Protein 3UF8 (pdb70)

CATH classification: 3.10.20.90 (+1 more: 3.10.50.40)

InterPro domains:
  IPR001179 FKBP-type peptidyl-prolyl cis-trans isomerase domain [PF00254] (22-111)
  IPR001179 FKBP-type peptidyl-prolyl cis-trans isomerase domain [PS50059] (26-113)
  IPR046357 Peptidyl-prolyl cis-trans isomerase domain superfamily [G3DSA:3.10.50.40] (1-113)

Foldseek 3Di:
DVFKAKEWEDAQQAIDIDIDGQQAFCLVVLVVVCVVVVHDSVLKWKDFPRHTGDRRDGNVNVVDHHHGYIYIQNADPDDWDWDQDPVRKIKTWRDAADAAFDDAQDFWKKWKWKDFSHRHTQDTCVVVPHIDTDRQCPPPAFQQRNVVSGGGGAQIKMKMWAFPVSHVAQNADPPTGHHRTTMIMIIHTHGD

Secondary structure (DSSP, 8-state):
--SEEEEEEE-SS-EEEEEEETTS-THHHHHHHHHHHT--GGG-EEEETTEEP-TT--TTTTT--TTEEEEEE-SPTT----EE-TTS-EEEEEE---SPBP-TT-EEEEEEEEEETTS-EEEESGGGT--EEEETTSSSS-HHHHHHHTT-BTT-EEEEEE-GGGTTTTT-BTTTB-TT--EEEEEEEEE-

Organism: Burkholderia pseudomallei (strain 1710b) (NCBI:txid320372)

Solvent-accessible surface area: 10461 Å² total; per-residue (Å²): 164,78,74,70,3,58,0,22,0,25,36,55,9,27,89,47,117,25,133,21,82,70,67,34,54,0,110,155,1,14,39,44,6,2,159,193,82,74,39,137,54,106,54,20,43,1,48,25,121,62,123,130,8,111,18,115,40,18,1,109,90,48,119,14,126,83,82,37,82,0,80,5,44,57,22,124,136,77,66,70,97,88,51,75,39,186,43,30,0,83,47,14,53,15,62,113,9,117,35,56,92,2,48,63,61,56,84,0,27,0,45,26,27,0,28,32,97,117,16,112,95,42,44,7,0,56,99,111,134,69,70,67,62,12,68,1,42,37,59,142,31,26,143,0,9,18,62,0,0,73,28,4,76,32,35,2,32,17,30,0,42,0,26,31,118,17,19,88,22,76,96,10,30,107,89,80,11,62,81,101,15,41,0,14,12,40,0,69,1,64,86,53

Sequence (192 aa):
PETHINLKVSDGSSEEIFFFKKIKKTTPLRRLMMEAFAKRQGKEMDSLRFLYDGIIRIQADQTPEDLDMEDNNDIIEAHREQIGGSTVVTTESGLKYEDLTEGSSGAEARAGQTVSSVHYTGWLTDGQQKFDSSKDRNDPFAFVLGGGMVIKGWDEGVQGMKVGGVRRLTIPPQLGYGARGAAGVIPPNATLVFEVEELLDV

Structure (mmCIF, N/CA/C/O backbone):
data_3UF8
#
_entry.id   3UF8
#
_cell.length_a   36.400
_cell.length_b   32.770
_cell.length_c   76.990
_cell.angle_alpha   90.000
_cell.angle_beta   90.590
_cell.angle_gamma   90.000
#
_symmetry.space_group_name_H-M   'P 1 21 1'
#
loop_
_entity.id
_entity.type
_entity.pdbx_description
1 polymer 'Ubiquitin-like protein SMT3, Peptidyl-prolyl cis-trans isomerase'
2 non-polymer 8-DEETHYL-8-[BUT-3-ENYL]-ASCOMYCIN
3 water water
#
loop_
_atom_site.group_PDB
_atom_site.id
_atom_site.type_symbol
_atom_site.label_atom_id
_atom_site.label_alt_id
_atom_site.label_comp_id
_atom_site.label_asym_id
_atom_site.label_entity_id
_atom_site.label_seq_id
_atom_site.pdbx_PDB_ins_code
_atom_site.Cartn_x
_atom_site.Cartn_y
_atom_site.Cartn_z
_atom_site.occupancy
_atom_site.B_iso_or_equiv
_atom_site.auth_seq_id
_atom_site.auth_comp_id
_atom_site.auth_asym_id
_atom_site.auth_atom_id
_atom_site.pdbx_PDB_model_num
ATOM 1 N N . PRO A 1 18 ? 6.747 25.742 52.959 1.00 29.94 -78 PRO A N 1
ATOM 2 C CA . PRO A 1 18 ? 5.911 24.563 52.666 1.00 28.52 -78 PRO A CA 1
ATOM 3 C C . PRO A 1 18 ? 5.509 24.401 51.193 1.00 28.09 -78 PRO A C 1
ATOM 4 O O . PRO A 1 18 ? 5.317 23.263 50.750 1.00 29.26 -78 PRO A O 1
ATOM 8 N N . GLU A 1 19 ? 5.349 25.509 50.454 1.00 26.43 -77 GLU A N 1
ATOM 9 C CA . GLU A 1 19 ? 4.951 25.441 49.035 1.00 25.87 -77 GLU A CA 1
ATOM 10 C C . GLU A 1 19 ? 6.110 24.994 48.139 1.00 23.38 -77 GLU A C 1
ATOM 11 O O . GLU A 1 19 ? 5.971 24.089 47.320 1.00 25.38 -77 GLU A O 1
ATOM 13 N N . THR A 1 20 ? 7.260 25.620 48.328 1.00 20.18 -76 THR A N 1
ATOM 14 C CA . THR A 1 20 ? 8.366 25.449 47.414 1.00 18.51 -76 THR A CA 1
ATOM 15 C C . THR A 1 20 ? 9.352 24.324 47.806 1.00 16.04 -76 THR A C 1
ATOM 16 O O . THR A 1 20 ? 10.082 23.829 46.934 1.00 13.37 -76 THR A O 1
ATOM 20 N N . HIS A 1 21 ? 9.391 23.952 49.085 1.00 14.22 -75 HIS A N 1
ATOM 21 C CA . HIS A 1 21 ? 10.374 22.973 49.600 1.00 13.21 -75 HIS A CA 1
ATOM 22 C C . HIS A 1 21 ? 9.686 21.732 50.080 1.00 12.78 -75 HIS A C 1
ATOM 23 O O . HIS A 1 21 ? 8.478 21.702 50.231 1.00 14.91 -75 HIS A O 1
ATOM 30 N N . ILE A 1 22 ? 10.448 20.653 50.248 1.00 11.32 -74 ILE A N 1
ATOM 31 C CA . ILE A 1 22 ? 9.929 19.351 50.641 1.00 10.84 -74 ILE A CA 1
ATOM 32 C C . ILE A 1 22 ? 10.923 18.685 51.593 1.00 10.33 -74 ILE A C 1
ATOM 33 O O . ILE A 1 22 ? 12.135 18.783 51.394 1.00 9.80 -74 ILE A O 1
ATOM 38 N N . ASN A 1 23 ? 10.385 18.029 52.617 1.00 11.59 -73 ASN A N 1
ATOM 39 C CA . ASN A 1 23 ? 11.123 17.219 53.581 1.00 12.73 -73 ASN A CA 1
ATOM 40 C C . ASN A 1 23 ? 11.050 15.747 53.169 1.00 10.99 -73 ASN A C 1
ATOM 41 O O . ASN A 1 23 ? 9.950 15.244 52.930 1.00 11.90 -73 ASN A O 1
ATOM 46 N N . LEU A 1 24 ? 12.208 15.112 53.026 1.00 9.73 -72 LEU A N 1
ATOM 47 C CA . LEU A 1 24 ? 12.296 13.694 52.626 1.00 9.67 -72 LEU A CA 1
ATOM 48 C C . LEU A 1 24 ? 13.138 12.893 53.620 1.00 9.91 -72 LEU A C 1
ATOM 49 O O . LEU A 1 24 ? 14.110 13.382 54.125 1.00 9.41 -72 LEU A O 1
ATOM 54 N N . LYS A 1 25 ? 12.766 11.638 53.843 1.00 10.66 -71 LYS A N 1
ATOM 55 C CA . LYS A 1 25 ? 13.465 10.771 54.777 1.00 12.23 -71 LYS A CA 1
ATOM 56 C C . LYS A 1 25 ? 14.348 9.838 53.959 1.00 10.90 -71 LYS A C 1
ATOM 57 O O . LYS A 1 25 ? 13.881 9.301 52.968 1.00 11.88 -71 LYS A O 1
ATOM 63 N N . VAL A 1 26 ? 15.615 9.677 54.311 1.00 9.61 -70 VAL A N 1
ATOM 64 C CA . VAL A 1 26 ? 16.481 8.646 53.731 1.00 9.79 -70 VAL A CA 1
ATOM 65 C C . VAL A 1 26 ? 16.746 7.577 54.787 1.00 9.95 -70 VAL A C 1
ATOM 66 O O . VAL A 1 26 ? 17.222 7.871 55.869 1.00 10.12 -70 VAL A O 1
ATOM 70 N N . SER A 1 27 ? 16.406 6.341 54.455 1.00 9.75 -69 SER A N 1
ATOM 71 C CA . SER A 1 27 ? 16.639 5.195 55.319 1.00 10.86 -69 SER A CA 1
ATOM 72 C C . SER A 1 27 ? 17.686 4.305 54.672 1.00 10.99 -69 SER A C 1
ATOM 73 O O . SER A 1 27 ? 17.596 4.069 53.470 1.00 11.33 -69 SER A O 1
ATOM 76 N N . ASP A 1 28 ? 18.656 3.805 55.437 1.00 11.11 -68 ASP A N 1
ATOM 77 C CA . ASP A 1 28 ? 19.615 2.833 54.957 1.00 11.02 -68 ASP A CA 1
ATOM 78 C C . ASP A 1 28 ? 19.454 1.473 55.641 1.00 10.80 -68 ASP A C 1
ATOM 79 O O . ASP A 1 28 ? 20.368 0.634 55.507 1.00 11.66 -68 ASP A O 1
ATOM 84 N N . GLY A 1 29 ? 18.321 1.257 56.288 1.00 10.49 -67 GLY A N 1
ATOM 85 C CA . GLY A 1 29 ? 18.046 0.024 57.028 1.00 10.73 -67 GLY A CA 1
ATOM 86 C C . GLY A 1 29 ? 18.585 -0.042 58.448 1.00 11.85 -67 GLY A C 1
ATOM 87 O O . GLY A 1 29 ? 18.238 -0.954 59.197 1.00 13.27 -67 GLY A O 1
ATOM 88 N N . SER A 1 30 ? 19.390 0.937 58.816 1.00 10.71 -66 SER A N 1
ATOM 89 C CA . SER A 1 30 ? 19.967 1.057 60.158 1.00 10.80 -66 SER A CA 1
ATOM 90 C C . SER A 1 30 ? 19.500 2.323 60.825 1.00 10.93 -66 SER A C 1
ATOM 91 O O . SER A 1 30 ? 19.128 2.323 62.009 1.00 11.12 -66 SER A O 1
ATOM 94 N N . SER A 1 31 ? 19.531 3.427 60.096 1.00 11.00 -65 SER A N 1
ATOM 95 C CA . SER A 1 31 ? 19.052 4.670 60.675 1.00 11.93 -65 SER A CA 1
ATOM 96 C C . SER A 1 31 ? 18.449 5.542 59.598 1.00 12.39 -65 SER A C 1
ATOM 97 O O . SER A 1 31 ? 18.381 5.139 58.445 1.00 11.98 -65 SER A O 1
ATOM 100 N N . GLU A 1 32 ? 18.015 6.735 59.983 1.00 12.96 -64 GLU A N 1
ATOM 101 C CA A GLU A 1 32 ? 17.332 7.660 59.078 0.50 14.14 -64 GLU A CA 1
ATOM 102 C CA B GLU A 1 32 ? 17.363 7.655 59.065 0.50 14.21 -64 GLU A CA 1
ATOM 103 C C . GLU A 1 32 ? 17.895 9.067 59.247 1.00 14.32 -64 GLU A C 1
ATOM 104 O O . GLU A 1 32 ? 18.272 9.472 60.367 1.00 15.86 -64 GLU A O 1
ATOM 115 N N . ILE A 1 33 ? 17.953 9.798 58.144 1.00 13.23 -63 ILE A N 1
ATOM 116 C CA . ILE A 1 33 ? 18.363 11.201 58.178 1.00 12.45 -63 ILE A CA 1
ATOM 117 C C . ILE A 1 33 ? 17.291 11.895 57.305 1.00 11.44 -63 ILE A C 1
ATOM 118 O O . ILE A 1 33 ? 16.854 11.341 56.277 1.00 10.95 -63 ILE A O 1
ATOM 123 N N . PHE A 1 34 ? 16.872 13.099 57.689 1.00 10.39 -62 PHE A N 1
ATOM 124 C CA A PHE A 1 34 ? 15.870 13.851 56.919 0.70 11.54 -62 PHE A CA 1
ATOM 125 C CA B PHE A 1 34 ? 15.877 13.823 56.950 0.30 10.93 -62 PHE A CA 1
ATOM 126 C C . PHE A 1 34 ? 16.549 14.985 56.187 1.00 11.12 -62 PHE A C 1
ATOM 127 O O . PHE A 1 34 ? 17.555 15.534 56.635 1.00 9.74 -62 PHE A O 1
ATOM 142 N N . PHE A 1 35 ? 16.009 15.306 55.020 1.00 11.17 -61 PHE A N 1
ATOM 143 C CA . PHE A 1 35 ? 16.573 16.342 54.141 1.00 11.97 -61 PHE A CA 1
ATOM 144 C C . PHE A 1 35 ? 15.455 17.255 53.647 1.00 13.57 -61 PHE A C 1
ATOM 145 O O . PHE A 1 35 ? 14.385 16.777 53.226 1.00 15.35 -61 PHE A O 1
ATOM 153 N N . LYS A 1 36 ? 15.666 18.575 53.703 1.00 11.98 -60 LYS A N 1
ATOM 154 C CA A LYS A 1 36 ? 14.723 19.507 53.108 0.50 12.27 -60 LYS A CA 1
ATOM 155 C CA B LYS A 1 36 ? 14.724 19.546 53.139 0.50 12.29 -60 LYS A CA 1
ATOM 156 C C . LYS A 1 36 ? 15.415 20.213 51.957 1.00 11.27 -60 LYS A C 1
ATOM 157 O O . LYS A 1 36 ? 16.501 20.803 52.116 1.00 11.19 -60 LYS A O 1
ATOM 168 N N . ILE A 1 37 ? 14.817 20.067 50.773 1.00 11.01 -59 ILE A N 1
ATOM 169 C CA . ILE A 1 37 ? 15.321 20.662 49.523 1.00 10.86 -59 ILE A CA 1
ATOM 170 C C . ILE A 1 37 ? 14.157 21.323 48.802 1.00 10.35 -59 ILE A C 1
ATOM 171 O O . ILE A 1 37 ? 12.996 21.032 49.076 1.00 9.69 -59 ILE A O 1
ATOM 176 N N . LYS A 1 38 ? 14.466 22.233 47.887 1.00 10.65 -58 LYS A N 1
ATOM 177 C CA . LYS A 1 38 ? 13.434 22.804 47.030 1.00 10.85 -58 LYS A CA 1
ATOM 178 C C . LYS A 1 38 ? 12.908 21.702 46.118 1.00 10.67 -58 LYS A C 1
ATOM 179 O O . LYS A 1 38 ? 13.668 20.811 45.717 1.00 9.63 -58 LYS A O 1
ATOM 185 N N . LYS A 1 39 ? 11.624 21.762 45.780 1.00 10.92 -57 LYS A N 1
ATOM 186 C CA . LYS A 1 39 ? 11.040 20.732 44.932 1.00 11.38 -57 LYS A CA 1
ATOM 187 C C . LYS A 1 39 ? 11.646 20.680 43.518 1.00 10.53 -57 LYS A C 1
ATOM 188 O O . LYS A 1 39 ? 11.525 19.638 42.852 1.00 10.15 -57 LYS A O 1
ATOM 194 N N . THR A 1 40 ? 12.289 21.773 43.086 1.00 10.05 -56 THR A N 1
ATOM 195 C CA . THR A 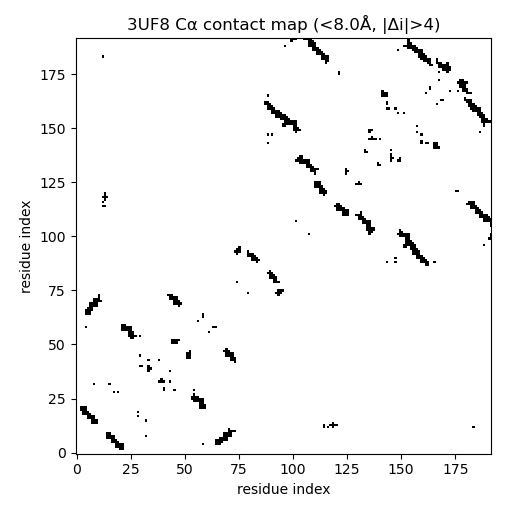1 40 ? 12.956 21.887 41.789 1.00 9.95 -56 THR A CA 1
ATOM 196 C C . THR A 1 40 ? 14.457 21.572 41.835 1.00 9.90 -56 THR A C 1
ATOM 197 O O . THR A 1 40 ? 15.146 21.654 40.826 1.00 10.10 -56 THR A O 1
ATOM 201 N N . THR A 1 41 ? 14.983 21.271 43.017 1.00 9.24 -55 THR A N 1
ATOM 202 C CA . THR A 1 41 ? 16.399 20.934 43.176 1.00 9.07 -55 THR A CA 1
ATOM 203 C C . THR A 1 41 ? 16.638 19.458 42.840 1.00 9.09 -55 THR A C 1
ATOM 204 O O . THR A 1 41 ? 15.895 18.587 43.282 1.00 9.49 -55 THR A O 1
ATOM 208 N N . PRO A 1 42 ? 17.655 19.167 42.014 1.00 8.88 -54 PRO A N 1
ATOM 209 C CA . PRO A 1 42 ? 17.928 17.781 41.672 1.00 8.83 -54 PRO A CA 1
ATOM 210 C C . PRO A 1 42 ? 18.312 16.989 42.926 1.00 8.72 -54 PRO A C 1
ATOM 211 O O . PRO A 1 42 ? 19.018 17.499 43.802 1.00 7.99 -54 PRO A O 1
ATOM 215 N N . LEU A 1 43 ? 17.904 15.725 42.952 1.00 8.11 -53 LEU A N 1
ATOM 216 C CA . LEU A 1 43 ? 18.149 14.849 44.073 1.00 8.24 -53 LEU A CA 1
ATOM 217 C C . LEU A 1 43 ? 19.627 14.617 44.307 1.00 8.74 -53 LEU A C 1
ATOM 218 O O . LEU A 1 43 ? 20.001 14.267 45.410 1.00 8.81 -53 LEU A O 1
ATOM 223 N N . ARG A 1 44 ? 20.469 14.895 43.323 1.00 9.23 -52 ARG A N 1
ATOM 224 C CA . ARG A 1 44 ? 21.916 14.871 43.538 1.00 10.14 -52 ARG A CA 1
ATOM 225 C C . ARG A 1 44 ? 22.302 15.596 44.809 1.00 10.21 -52 ARG A C 1
ATOM 226 O O . ARG A 1 44 ? 23.142 15.112 45.549 1.00 9.67 -52 ARG A O 1
ATOM 234 N N . ARG A 1 45 ? 21.689 16.744 45.071 1.00 10.14 -51 ARG A N 1
ATOM 235 C CA . ARG A 1 45 ? 22.094 17.548 46.235 1.00 10.33 -51 ARG A CA 1
ATOM 236 C C . ARG A 1 45 ? 21.792 16.827 47.567 1.00 10.10 -51 ARG A C 1
ATOM 237 O O . ARG A 1 45 ? 22.596 16.878 48.500 1.00 9.77 -51 ARG A O 1
ATOM 245 N N . LEU A 1 46 ? 20.661 16.138 47.618 1.00 9.86 -50 LEU A N 1
ATOM 246 C CA . LEU A 1 46 ? 20.275 15.323 48.757 1.00 10.13 -50 LEU A CA 1
ATOM 247 C C . LEU A 1 46 ? 21.164 14.097 48.857 1.00 9.88 -50 LEU A C 1
ATOM 248 O O . LEU A 1 46 ? 21.657 13.753 49.942 1.00 9.23 -50 LEU A O 1
ATOM 253 N N . MET A 1 47 ? 21.412 13.439 47.722 1.00 9.75 -49 MET A N 1
ATOM 254 C CA A MET A 1 47 ? 22.208 12.229 47.722 0.50 10.05 -49 MET A CA 1
ATOM 255 C CA B MET A 1 47 ? 22.238 12.228 47.705 0.50 10.27 -49 MET A CA 1
ATOM 256 C C . MET A 1 47 ? 23.635 12.543 48.204 1.00 10.05 -49 MET A C 1
ATOM 257 O O . MET A 1 47 ? 24.189 11.815 49.000 1.00 10.03 -49 MET A O 1
ATOM 266 N N . GLU A 1 48 ? 24.191 13.652 47.718 1.00 9.88 -48 GLU A N 1
ATOM 267 C CA . GLU A 1 48 ? 25.522 14.077 48.130 1.00 10.72 -48 GLU A CA 1
ATOM 268 C C . GLU A 1 48 ? 25.552 14.470 49.603 1.00 10.21 -48 GLU A C 1
ATOM 269 O O . GLU A 1 48 ? 26.489 14.128 50.316 1.00 10.96 -48 GLU A O 1
ATOM 275 N N . ALA A 1 49 ? 24.539 15.165 50.080 1.00 10.42 -47 ALA A N 1
ATOM 276 C CA . ALA A 1 49 ? 24.494 15.517 51.508 1.00 10.47 -47 ALA A CA 1
ATOM 277 C C . ALA A 1 49 ? 24.440 14.259 52.376 1.00 10.82 -47 ALA A C 1
ATOM 278 O O . ALA A 1 49 ? 25.078 14.188 53.448 1.00 11.05 -47 ALA A O 1
ATOM 280 N N . PHE A 1 50 ? 23.686 13.255 51.925 1.00 10.60 -46 PHE A N 1
ATOM 281 C CA . PHE A 1 50 ? 23.607 11.985 52.651 1.00 11.40 -46 PHE A CA 1
ATOM 282 C C . PHE A 1 50 ? 24.951 11.290 52.667 1.00 11.90 -46 PHE A C 1
ATOM 283 O O . PHE A 1 50 ? 25.446 10.896 53.727 1.00 12.44 -46 PHE A O 1
ATOM 291 N N . ALA A 1 51 ? 25.561 11.177 51.499 1.00 12.13 -45 ALA A N 1
ATOM 292 C CA . ALA A 1 51 ? 26.847 10.510 51.367 1.00 12.42 -45 ALA A CA 1
ATOM 293 C C . ALA A 1 51 ? 27.909 11.170 52.252 1.00 13.10 -45 ALA A C 1
ATOM 294 O O . ALA A 1 51 ? 28.660 10.490 52.954 1.00 14.28 -45 ALA A O 1
ATOM 296 N N . LYS A 1 52 ? 27.964 12.494 52.238 1.00 13.09 -44 LYS A N 1
ATOM 297 C CA . LYS A 1 52 ? 28.981 13.210 53.014 1.00 14.59 -44 LYS A CA 1
ATOM 298 C C . LYS A 1 52 ? 28.743 13.040 54.510 1.00 14.51 -44 LYS A C 1
ATOM 299 O O . LYS A 1 52 ? 29.694 12.851 55.283 1.00 15.42 -44 LYS A O 1
ATOM 305 N N . ARG A 1 53 ? 27.496 13.070 54.950 1.00 13.76 -43 ARG A N 1
ATOM 306 C CA . ARG A 1 53 ? 27.245 12.933 56.389 1.00 13.99 -43 ARG A CA 1
ATOM 307 C C . ARG A 1 53 ? 27.680 11.553 56.853 1.00 14.76 -43 ARG A C 1
ATOM 308 O O . ARG A 1 53 ? 28.205 11.383 57.960 1.00 15.30 -43 ARG A O 1
ATOM 316 N N . GLN A 1 54 ? 27.498 10.570 55.987 1.00 16.69 -42 GLN A N 1
ATOM 317 C CA . GLN A 1 54 ? 27.816 9.174 56.325 1.00 18.27 -42 GLN A CA 1
ATOM 318 C C . GLN A 1 54 ? 29.269 8.804 56.050 1.00 18.77 -42 GLN A C 1
ATOM 319 O O . GLN A 1 54 ? 29.705 7.700 56.398 1.00 19.88 -42 GLN A O 1
ATOM 325 N N . GLY A 1 55 ? 30.030 9.708 55.445 1.00 18.35 -41 GLY A N 1
ATOM 326 C CA . GLY A 1 55 ? 31.430 9.414 55.098 1.00 20.01 -41 GLY A CA 1
ATOM 327 C C . GLY A 1 55 ? 31.552 8.334 54.047 1.00 21.65 -41 GLY A C 1
ATOM 328 O O . GLY A 1 55 ? 32.456 7.496 54.093 1.00 22.99 -41 GLY A O 1
ATOM 329 N N . LYS A 1 56 ? 30.644 8.354 53.078 1.00 21.33 -40 LYS A N 1
ATOM 330 C CA . LYS A 1 56 ? 30.621 7.349 52.014 1.00 22.37 -40 LYS A CA 1
ATOM 331 C C . LYS A 1 56 ? 30.766 7.998 50.647 1.00 23.31 -40 LYS A C 1
ATOM 332 O O . LYS A 1 56 ? 30.388 9.150 50.442 1.00 21.59 -40 LYS A O 1
ATOM 334 N N . GLU A 1 57 ? 31.342 7.258 49.708 1.00 24.84 -39 GLU A N 1
ATOM 335 C CA . GLU A 1 57 ? 31.440 7.704 48.332 1.00 27.07 -39 GLU A CA 1
ATOM 336 C C . GLU A 1 57 ? 30.070 7.606 47.680 1.00 26.61 -39 GLU A C 1
ATOM 337 O O . GLU A 1 57 ? 29.375 6.593 47.838 1.00 23.71 -39 GLU A O 1
ATOM 343 N N . MET A 1 58 ? 29.687 8.660 46.967 1.00 29.05 -38 MET A N 1
ATOM 344 C CA . MET A 1 58 ? 28.472 8.658 46.146 1.00 31.67 -38 MET A CA 1
ATOM 345 C C . MET A 1 58 ? 28.313 7.404 45.306 1.00 32.98 -38 MET A C 1
ATOM 346 O O . MET A 1 58 ? 27.220 6.840 45.238 1.00 35.18 -38 MET A O 1
ATOM 351 N N . ASP A 1 59 ? 29.403 6.974 44.671 1.00 33.42 -37 ASP A N 1
ATOM 352 C CA . ASP A 1 59 ? 29.374 5.849 43.731 1.00 32.60 -37 ASP A CA 1
ATOM 353 C C . ASP A 1 59 ? 29.129 4.494 44.409 1.00 31.20 -37 ASP A C 1
ATOM 354 O O . ASP A 1 59 ? 28.862 3.494 43.734 1.00 32.97 -37 ASP A O 1
ATOM 356 N N . SER A 1 60 ? 29.237 4.453 45.732 1.00 27.86 -36 SER A N 1
ATOM 357 C CA . SER A 1 60 ? 28.956 3.257 46.492 1.00 26.86 -36 SER A CA 1
ATOM 358 C C . SER A 1 60 ? 27.472 3.153 46.818 1.00 23.19 -36 SER A C 1
ATOM 359 O O . SER A 1 60 ? 27.038 2.132 47.344 1.00 26.23 -36 SER A O 1
ATOM 362 N N . LEU A 1 61 ? 26.702 4.215 46.544 1.00 20.06 -35 LEU A N 1
ATOM 363 C CA . LEU A 1 61 ? 25.294 4.270 46.970 1.00 18.05 -35 LEU A CA 1
ATOM 364 C C . LEU A 1 61 ? 24.272 4.243 45.832 1.00 15.71 -35 LEU A C 1
ATOM 365 O O . LEU A 1 61 ? 24.420 4.941 44.839 1.00 16.55 -35 LEU A O 1
ATOM 370 N N . ARG A 1 62 ? 23.196 3.487 46.041 1.00 12.86 -34 ARG A N 1
ATOM 371 C CA . ARG A 1 62 ? 22.093 3.383 45.100 1.00 12.48 -34 ARG A CA 1
ATOM 372 C C . ARG A 1 62 ? 20.820 3.798 45.837 1.00 11.59 -34 ARG A C 1
ATOM 373 O O . ARG A 1 62 ? 20.585 3.344 46.949 1.00 11.81 -34 ARG A O 1
ATOM 381 N N . PHE A 1 63 ? 20.009 4.658 45.232 1.00 10.62 -33 PHE A N 1
ATOM 382 C CA . PHE A 1 63 ? 18.840 5.216 45.919 1.00 10.28 -33 PHE A CA 1
ATOM 383 C C . PHE A 1 63 ? 17.579 4.816 45.201 1.00 10.95 -33 PHE A C 1
ATOM 384 O O . PHE A 1 63 ? 17.514 4.942 43.944 1.00 10.47 -33 PHE A O 1
ATOM 392 N N . LEU A 1 64 ? 16.574 4.371 45.953 1.00 11.08 -32 LEU A N 1
ATOM 393 C CA . LEU A 1 64 ? 15.306 3.931 45.395 1.00 12.12 -32 LEU A CA 1
ATOM 394 C C . LEU A 1 64 ? 14.184 4.746 46.004 1.00 10.99 -32 LEU A C 1
ATOM 395 O O . LEU A 1 64 ? 14.239 5.115 47.185 1.00 10.73 -32 LEU A O 1
ATOM 400 N N . TYR A 1 65 ? 13.150 5.005 45.217 1.00 11.52 -31 TYR A N 1
ATOM 401 C CA . TYR A 1 65 ? 11.922 5.631 45.684 1.00 12.07 -31 TYR A CA 1
ATOM 402 C C . TYR A 1 65 ? 10.763 4.844 45.094 1.00 13.62 -31 TYR A C 1
ATOM 403 O O . TYR A 1 65 ? 10.690 4.697 43.883 1.00 13.23 -31 TYR A O 1
ATOM 412 N N . ASP A 1 66 ? 9.872 4.360 45.947 1.00 16.18 -30 ASP A N 1
ATOM 413 C CA . ASP A 1 66 ? 8.724 3.559 45.504 1.00 19.29 -30 ASP A CA 1
ATOM 414 C C . ASP A 1 66 ? 9.186 2.399 44.601 1.00 18.89 -30 ASP A C 1
ATOM 415 O O . ASP A 1 66 ? 8.507 2.056 43.631 1.00 21.03 -30 ASP A O 1
ATOM 420 N N . GLY A 1 67 ? 10.347 1.836 44.923 1.00 17.59 -29 GLY A N 1
ATOM 421 C CA . GLY A 1 67 ? 10.972 0.721 44.175 1.00 17.71 -29 GLY A CA 1
ATOM 422 C C . GLY A 1 67 ? 11.668 1.078 42.880 1.00 17.03 -29 GLY A C 1
ATOM 423 O O . GLY A 1 67 ? 12.234 0.203 42.211 1.00 17.83 -29 GLY A O 1
ATOM 424 N N . ILE A 1 68 ? 11.623 2.340 42.485 1.00 15.82 -28 ILE A N 1
ATOM 425 C CA A ILE A 1 68 ? 12.254 2.767 41.239 0.50 15.03 -28 ILE A CA 1
ATOM 426 C CA B ILE A 1 68 ? 12.234 2.779 41.238 0.50 15.07 -28 ILE A CA 1
ATOM 427 C C . ILE A 1 68 ? 13.569 3.471 41.527 1.00 14.28 -28 ILE A C 1
ATOM 428 O O . ILE A 1 68 ? 13.680 4.323 42.421 1.00 13.73 -28 ILE A O 1
ATOM 437 N N . ARG A 1 69 ? 14.589 3.106 40.774 1.00 13.10 -27 ARG A N 1
ATOM 438 C CA . ARG A 1 69 ? 15.888 3.652 40.927 1.00 11.87 -27 ARG A CA 1
ATOM 439 C C . ARG A 1 69 ? 15.879 5.155 40.586 1.00 12.45 -27 ARG A C 1
ATOM 440 O O . ARG A 1 69 ? 15.446 5.549 39.496 1.00 12.75 -27 ARG A O 1
ATOM 448 N N . ILE A 1 70 ? 16.391 5.966 41.497 1.00 11.70 -26 ILE A N 1
ATOM 449 C CA . ILE A 1 70 ? 16.525 7.426 41.321 1.00 12.12 -26 ILE A CA 1
ATOM 450 C C . ILE A 1 70 ? 17.782 7.751 40.532 1.00 12.34 -26 ILE A C 1
ATOM 451 O O . ILE A 1 70 ? 18.796 7.100 40.699 1.00 12.45 -26 ILE A O 1
ATOM 456 N N . GLN A 1 71 ? 17.707 8.726 39.634 1.00 11.40 -25 GLN A N 1
ATOM 457 C CA . GLN A 1 71 ? 18.888 9.318 39.042 1.00 11.08 -25 GLN A CA 1
ATOM 458 C C . GLN A 1 71 ? 19.075 10.730 39.613 1.00 11.50 -25 GLN A C 1
ATOM 459 O O . GLN A 1 71 ? 18.114 11.430 39.949 1.00 11.24 -25 GLN A O 1
ATOM 465 N N . ALA A 1 72 ? 20.336 11.141 39.675 1.00 12.00 -24 ALA A N 1
ATOM 466 C CA . ALA A 1 72 ? 20.748 12.355 40.377 1.00 11.95 -24 ALA A CA 1
ATOM 467 C C . ALA A 1 72 ? 20.182 13.635 39.749 1.00 12.22 -24 ALA A C 1
ATOM 468 O O . ALA A 1 72 ? 20.012 14.644 40.433 1.00 11.12 -24 ALA A O 1
ATOM 470 N N . ASP A 1 73 ? 19.860 13.620 38.460 1.00 11.27 -23 ASP A N 1
ATOM 471 C CA . ASP A 1 73 ? 19.282 14.790 37.813 1.00 11.84 -23 ASP A CA 1
ATOM 472 C C . ASP A 1 73 ? 17.761 14.925 37.911 1.00 10.82 -23 ASP A C 1
ATOM 473 O O . ASP A 1 73 ? 17.171 15.871 37.386 1.00 12.10 -23 ASP A O 1
ATOM 478 N N . GLN A 1 74 ? 17.122 13.993 38.620 1.00 9.31 -22 GLN A N 1
ATOM 479 C CA . GLN A 1 74 ? 15.675 13.999 38.841 1.00 8.82 -22 GLN A CA 1
ATOM 480 C C . GLN A 1 74 ? 15.339 14.808 40.071 1.00 8.83 -22 GLN A C 1
ATOM 481 O O . GLN A 1 74 ? 16.075 14.768 41.063 1.00 9.39 -22 GLN A O 1
ATOM 487 N N . THR A 1 75 ? 14.254 15.564 39.993 1.00 8.95 -21 THR A N 1
ATOM 488 C CA . THR A 1 75 ? 13.803 16.387 41.110 1.00 8.64 -21 THR A CA 1
ATOM 489 C C . THR A 1 75 ? 12.637 15.773 41.856 1.00 9.01 -21 THR A C 1
ATOM 490 O O . THR A 1 75 ? 11.948 14.893 41.331 1.00 8.96 -21 THR A O 1
ATOM 494 N N . PRO A 1 76 ? 12.374 16.232 43.095 1.00 8.94 -20 PRO A N 1
ATOM 495 C CA . PRO A 1 76 ? 11.139 15.781 43.739 1.00 9.11 -20 PRO A CA 1
ATOM 496 C C . PRO A 1 76 ? 9.858 16.025 42.926 1.00 10.30 -20 PRO A C 1
ATOM 497 O 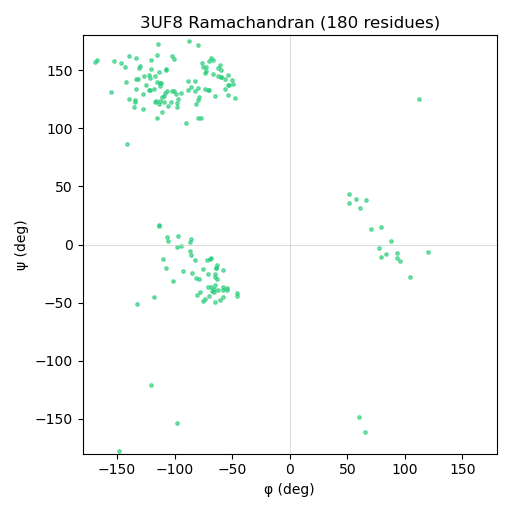O . PRO A 1 76 ? 8.971 15.175 42.915 1.00 10.09 -20 PRO A O 1
ATOM 501 N N . GLU A 1 77 ? 9.807 17.165 42.238 1.00 10.58 -19 GLU A N 1
ATOM 502 C CA . GLU A 1 77 ? 8.675 17.499 41.370 1.00 12.16 -19 GLU A CA 1
ATOM 503 C C . GLU A 1 77 ? 8.544 16.444 40.267 1.00 11.55 -19 GLU A C 1
ATOM 504 O O . GLU A 1 77 ? 7.454 15.922 40.028 1.00 12.07 -19 GLU A O 1
ATOM 510 N N . ASP A 1 78 ? 9.648 16.108 39.619 1.00 11.07 -18 ASP A N 1
ATOM 511 C CA . ASP A 1 78 ? 9.601 15.072 38.565 1.00 10.81 -18 ASP A CA 1
ATOM 512 C C . ASP A 1 78 ? 8.982 13.783 39.087 1.00 11.78 -18 ASP A C 1
ATOM 513 O O . ASP A 1 78 ? 8.280 13.089 38.355 1.00 13.18 -18 ASP A O 1
ATOM 518 N N . LEU A 1 79 ? 9.290 13.406 40.331 1.00 11.47 -17 LEU A N 1
ATOM 519 C CA . LEU A 1 79 ? 8.905 12.086 40.826 1.00 11.38 -17 LEU A CA 1
ATOM 520 C C . LEU A 1 79 ? 7.605 12.132 41.641 1.00 12.27 -17 LEU A C 1
ATOM 521 O O . LEU A 1 79 ? 7.234 11.131 42.246 1.00 13.03 -17 LEU A O 1
ATOM 526 N N . ASP A 1 80 ? 6.949 13.290 41.659 1.00 12.80 -16 ASP A N 1
ATOM 527 C CA . ASP A 1 80 ? 5.677 13.492 42.385 1.00 15.05 -16 ASP A CA 1
ATOM 528 C C . ASP A 1 80 ? 5.828 13.174 43.863 1.00 14.55 -16 ASP A C 1
ATOM 529 O O . ASP A 1 80 ? 4.940 12.557 44.483 1.00 14.35 -16 ASP A O 1
ATOM 534 N N . MET A 1 81 ? 6.968 13.549 44.436 1.00 12.78 -15 MET A N 1
ATOM 535 C CA . MET A 1 81 ? 7.202 13.281 45.849 1.00 12.06 -15 MET A CA 1
ATOM 536 C C . MET A 1 81 ? 6.350 14.205 46.718 1.00 12.88 -15 MET A C 1
ATOM 537 O O . MET A 1 81 ? 6.058 15.342 46.358 1.00 12.97 -15 MET A O 1
ATOM 542 N N . GLU A 1 82 ? 5.979 13.675 47.877 1.00 13.66 -14 GLU A N 1
ATOM 543 C CA . GLU A 1 82 ? 5.324 14.441 48.919 1.00 14.95 -14 GLU A CA 1
ATOM 544 C C . GLU A 1 82 ? 6.127 14.422 50.214 1.00 14.04 -14 GLU A C 1
ATOM 545 O O . GLU A 1 82 ? 6.918 13.523 50.479 1.00 12.80 -14 GLU A O 1
ATOM 551 N N . ASP A 1 83 ? 5.868 15.417 51.058 1.00 13.71 -13 ASP A N 1
ATOM 552 C CA . ASP A 1 83 ? 6.565 15.567 52.308 1.00 13.79 -13 ASP A CA 1
ATOM 553 C C . ASP A 1 83 ? 6.512 14.262 53.127 1.00 12.68 -13 ASP A C 1
ATOM 554 O O . ASP A 1 83 ? 5.447 13.604 53.221 1.00 12.85 -13 ASP A O 1
ATOM 559 N N . ASN A 1 84 ? 7.668 13.934 53.704 1.00 12.61 -12 ASN A N 1
ATOM 560 C CA A ASN A 1 84 ? 7.853 12.731 54.512 0.50 12.73 -12 ASN A CA 1
ATOM 561 C CA B ASN A 1 84 ? 7.908 12.735 54.506 0.50 13.03 -12 ASN A CA 1
ATOM 562 C C . ASN A 1 84 ? 7.935 11.423 53.721 1.00 12.38 -12 ASN A C 1
ATOM 563 O O . ASN A 1 84 ? 7.936 10.349 54.311 1.00 13.32 -12 ASN A O 1
ATOM 572 N N . ASP A 1 85 ? 7.953 11.502 52.391 1.00 11.68 -11 ASP A N 1
ATOM 573 C CA . ASP A 1 85 ? 8.230 10.291 51.596 1.00 11.85 -11 ASP A CA 1
ATOM 574 C C . ASP A 1 85 ? 9.619 9.764 51.947 1.00 11.96 -11 ASP A C 1
ATOM 575 O O . ASP A 1 85 ? 10.515 10.500 52.398 1.00 10.84 -11 ASP A O 1
ATOM 580 N N . ILE A 1 86 ? 9.780 8.454 51.738 1.00 11.53 -10 ILE A N 1
ATOM 581 C CA . ILE A 1 86 ? 11.009 7.730 52.060 1.00 11.83 -10 ILE A CA 1
ATOM 582 C C . ILE A 1 86 ? 11.776 7.372 50.800 1.00 10.54 -10 ILE A C 1
ATOM 583 O O . ILE A 1 86 ? 11.229 6.853 49.818 1.00 10.78 -10 ILE A O 1
ATOM 588 N N . ILE A 1 87 ? 13.071 7.661 50.857 1.00 9.32 -9 ILE A N 1
ATOM 589 C CA . ILE A 1 87 ? 14.058 7.202 49.882 1.00 9.18 -9 ILE A CA 1
ATOM 590 C C . ILE A 1 87 ? 14.927 6.146 50.553 1.00 9.62 -9 ILE A C 1
ATOM 591 O O . ILE A 1 87 ? 15.442 6.358 51.651 1.00 9.75 -9 ILE A O 1
ATOM 596 N N . GLU A 1 88 ? 15.123 4.994 49.914 1.00 10.75 -8 GLU A N 1
ATOM 597 C CA . GLU A 1 88 ? 16.023 3.989 50.456 1.00 11.97 -8 GLU A CA 1
ATOM 598 C C . GLU A 1 88 ? 17.396 4.120 49.878 1.00 11.25 -8 GLU A C 1
ATOM 599 O O . GLU A 1 88 ? 17.521 4.181 48.656 1.00 12.08 -8 GLU A O 1
ATOM 605 N N . ALA A 1 89 ? 18.414 4.145 50.724 1.00 10.65 -7 ALA A N 1
ATOM 606 C CA . ALA A 1 89 ? 19.810 4.197 50.333 1.00 11.44 -7 ALA A CA 1
ATOM 607 C C . ALA A 1 89 ? 20.360 2.807 50.517 1.00 12.37 -7 ALA A C 1
ATOM 608 O O . ALA A 1 89 ? 20.326 2.252 51.616 1.00 13.57 -7 ALA A O 1
ATOM 610 N N . HIS A 1 90 ? 20.890 2.240 49.438 1.00 12.54 -6 HIS A N 1
ATOM 611 C CA . HIS A 1 90 ? 21.436 0.888 49.441 1.00 13.58 -6 HIS A CA 1
ATOM 612 C C . HIS A 1 90 ? 22.915 0.940 49.230 1.00 15.14 -6 HIS A C 1
ATOM 613 O O . HIS A 1 90 ? 23.398 1.475 48.248 1.00 13.95 -6 HIS A O 1
ATOM 620 N N . ARG A 1 91 ? 23.650 0.395 50.201 1.00 18.58 -5 ARG A N 1
ATOM 621 C CA . ARG A 1 91 ? 25.111 0.354 50.179 1.00 21.46 -5 ARG A CA 1
ATOM 622 C C . ARG A 1 91 ? 25.616 -1.068 49.980 1.00 22.00 -5 ARG A C 1
ATOM 623 O O . ARG A 1 91 ? 26.813 -1.287 49.739 1.00 24.21 -5 ARG A O 1
ATOM 625 N N . GLU A 1 92 ? 24.720 -2.038 50.110 1.00 21.39 -4 GLU A N 1
ATOM 626 C CA . GLU A 1 92 ? 25.089 -3.445 50.038 1.00 21.51 -4 GLU A CA 1
ATOM 627 C C . GLU A 1 92 ? 25.535 -3.843 48.633 1.00 21.73 -4 GLU A C 1
ATOM 628 O O . GLU A 1 92 ? 25.240 -3.164 47.633 1.00 19.81 -4 GLU A O 1
ATOM 634 N N . GLN A 1 93 ? 26.247 -4.954 48.558 1.00 19.51 -3 GLN A N 1
ATOM 635 C CA . GLN A 1 93 ? 26.712 -5.474 47.284 1.00 19.53 -3 GLN A CA 1
ATOM 636 C C . GLN A 1 93 ? 25.579 -5.540 46.271 1.00 18.42 -3 GLN A C 1
ATOM 637 O O . GLN A 1 93 ? 24.455 -5.896 46.587 1.00 18.39 -3 GLN A O 1
ATOM 643 N N . ILE A 1 94 ? 25.891 -5.153 45.049 1.00 16.10 -2 ILE A N 1
ATOM 644 C CA . ILE A 1 94 ? 24.984 -5.273 43.941 1.00 15.96 -2 ILE A CA 1
ATOM 645 C C . ILE A 1 94 ? 24.617 -6.745 43.763 1.00 15.52 -2 ILE A C 1
ATOM 646 O O . ILE A 1 94 ? 25.437 -7.654 44.007 1.00 16.69 -2 ILE A O 1
ATOM 651 N N . GLY A 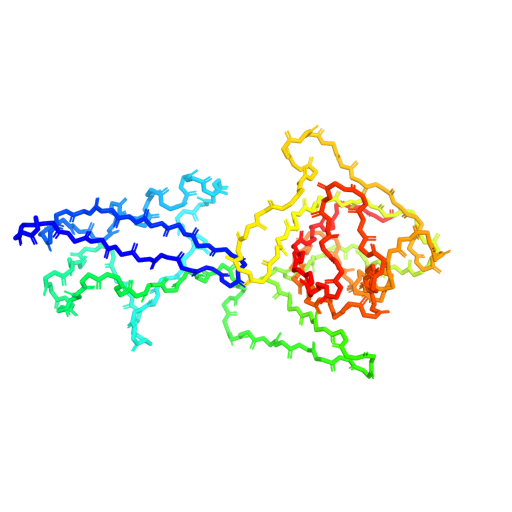1 95 ? 23.369 -6.965 43.375 1.00 14.90 -1 GLY A N 1
ATOM 652 C CA . GLY A 1 95 ? 22.887 -8.296 43.012 1.00 13.64 -1 GLY A CA 1
ATOM 653 C C . GLY A 1 95 ? 21.743 -8.852 43.826 1.00 13.78 -1 GLY A C 1
ATOM 654 O O . GLY A 1 95 ? 21.251 -9.930 43.513 1.00 13.03 -1 GLY A O 1
ATOM 655 N N . GLY A 1 96 ? 21.347 -8.154 44.881 1.00 13.01 0 GLY A N 1
ATOM 656 C CA . GLY A 1 96 ? 20.204 -8.573 45.701 1.00 12.84 0 GLY A CA 1
ATOM 657 C C . GLY A 1 96 ? 20.681 -8.997 47.083 1.00 12.73 0 GLY A C 1
ATOM 658 O O . GLY A 1 96 ? 21.516 -9.874 47.209 1.00 12.79 0 GLY A O 1
ATOM 659 N N . SER A 1 97 ? 20.088 -8.374 48.105 1.00 12.36 1 SER A N 1
ATOM 660 C CA . SER A 1 97 ? 20.401 -8.653 49.493 1.00 12.15 1 SER A CA 1
ATOM 661 C C . SER A 1 97 ? 19.782 -9.953 49.980 1.00 11.49 1 SER A C 1
ATOM 662 O O . SER A 1 97 ? 18.793 -10.418 49.445 1.00 11.28 1 SER A O 1
ATOM 665 N N . THR A 1 98 ? 20.385 -10.518 51.020 1.00 11.45 2 THR A N 1
ATOM 666 C CA . THR A 1 98 ? 19.878 -11.710 51.680 1.00 10.86 2 THR A CA 1
ATOM 667 C C . THR A 1 98 ? 19.965 -11.457 53.191 1.00 10.31 2 THR A C 1
ATOM 668 O O . THR A 1 98 ? 21.054 -11.221 53.685 1.00 9.92 2 THR A O 1
ATOM 672 N N . VAL A 1 99 ? 18.834 -11.465 53.879 1.00 9.37 3 VAL A N 1
ATOM 673 C CA . VAL A 1 99 ? 18.834 -11.425 55.366 1.00 9.20 3 VAL A CA 1
ATOM 674 C C . VAL A 1 99 ? 18.676 -12.871 55.845 1.00 8.76 3 VAL A C 1
ATOM 675 O O . VAL A 1 99 ? 17.693 -13.542 55.527 1.00 8.63 3 VAL A O 1
ATOM 679 N N . VAL A 1 100 ? 19.656 -13.320 56.629 1.00 8.26 4 VAL A N 1
ATOM 680 C CA . VAL A 1 100 ? 19.722 -14.702 57.145 1.00 8.48 4 VAL A CA 1
ATOM 681 C C . VAL A 1 100 ? 19.182 -14.719 58.578 1.00 8.39 4 VAL A C 1
ATOM 682 O O . VAL A 1 100 ? 19.575 -13.857 59.377 1.00 8.53 4 VAL A O 1
ATOM 686 N N . THR A 1 101 ? 18.257 -15.609 58.891 1.00 8.34 5 THR A N 1
ATOM 687 C CA . THR A 1 101 ? 17.809 -15.796 60.278 1.00 8.46 5 THR A CA 1
ATOM 688 C C . THR A 1 101 ? 18.288 -17.172 60.687 1.00 8.80 5 THR A C 1
ATOM 689 O O . THR A 1 101 ? 17.997 -18.189 60.025 1.00 8.54 5 THR A O 1
ATOM 693 N N . THR A 1 102 ? 19.064 -17.226 61.769 1.00 8.31 6 THR A N 1
ATOM 694 C CA . THR A 1 102 ? 19.555 -18.520 62.262 1.00 8.46 6 THR A CA 1
ATOM 695 C C . THR A 1 102 ? 18.553 -19.156 63.211 1.00 8.72 6 THR A C 1
ATOM 696 O O . THR A 1 102 ? 17.524 -18.593 63.593 1.00 9.03 6 THR A O 1
ATOM 700 N N . GLU A 1 103 ? 18.875 -20.377 63.621 1.00 9.44 7 GLU A N 1
ATOM 701 C CA . GLU A 1 103 ? 18.047 -21.082 64.584 1.00 10.38 7 GLU A CA 1
ATOM 702 C C . GLU A 1 103 ? 17.825 -20.377 65.932 1.00 9.65 7 GLU A C 1
ATOM 703 O O . GLU A 1 103 ? 16.846 -20.649 66.600 1.00 10.94 7 GLU A O 1
ATOM 709 N N . SER A 1 104 ? 18.709 -19.450 66.293 1.00 8.44 8 SER A N 1
ATOM 710 C CA . SER A 1 104 ? 18.604 -18.732 67.573 1.00 8.31 8 SER A CA 1
ATOM 711 C C . SER A 1 104 ? 17.648 -17.577 67.498 1.00 8.08 8 SER A C 1
ATOM 712 O O . SER A 1 104 ? 17.291 -16.987 68.514 1.00 8.31 8 SER A O 1
ATOM 715 N N . GLY A 1 105 ? 17.270 -17.202 66.270 1.00 7.75 9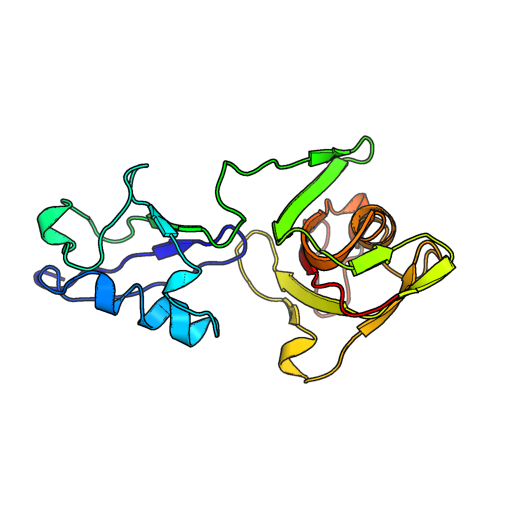 GLY A N 1
ATOM 716 C CA . GLY A 1 105 ? 16.541 -15.965 66.014 1.00 7.64 9 GLY A CA 1
ATOM 717 C C . GLY A 1 105 ? 17.388 -14.752 65.655 1.00 7.21 9 GLY A C 1
ATOM 718 O O . GLY A 1 105 ? 16.855 -13.715 65.292 1.00 7.32 9 GLY A O 1
ATOM 719 N N . LEU A 1 106 ? 18.701 -14.881 65.754 1.00 7.14 10 LEU A N 1
ATOM 720 C CA . LEU A 1 106 ? 19.604 -13.859 65.236 1.00 7.30 10 LEU A CA 1
ATOM 721 C C . LEU A 1 106 ? 19.310 -13.638 63.758 1.00 7.41 10 LEU A C 1
ATOM 722 O O . LEU A 1 106 ? 19.085 -14.596 63.032 1.00 7.82 10 LEU A O 1
ATOM 727 N N . LYS A 1 107 ? 19.389 -12.390 63.313 1.00 7.69 11 LYS A N 1
ATOM 728 C CA . LYS A 1 107 ? 19.427 -12.071 61.873 1.00 8.24 11 LYS A CA 1
ATOM 729 C C . LYS A 1 107 ? 20.741 -11.401 61.524 1.00 7.83 11 LYS A C 1
ATOM 730 O O . LYS A 1 107 ? 21.288 -10.623 62.293 1.00 7.36 11 LYS A O 1
ATOM 736 N N . TYR A 1 108 ? 21.238 -11.684 60.327 1.00 7.73 12 TYR A N 1
ATOM 737 C CA . TYR A 1 108 ? 22.414 -10.978 59.829 1.00 7.79 12 TYR A CA 1
ATOM 738 C C . TYR A 1 108 ? 22.282 -10.748 58.343 1.00 7.95 12 TYR A C 1
ATOM 739 O O . TYR A 1 108 ? 21.601 -11.512 57.646 1.00 7.97 12 TYR A O 1
ATOM 748 N N . GLU A 1 109 ? 22.935 -9.684 57.883 1.00 8.14 13 GLU A N 1
ATOM 749 C CA . GLU A 1 109 ? 22.991 -9.354 56.468 1.00 8.38 13 GLU A CA 1
ATOM 750 C C . GLU A 1 109 ? 24.367 -8.869 56.120 1.00 8.62 13 GLU A C 1
ATOM 751 O O . GLU A 1 109 ? 24.848 -7.936 56.719 1.00 8.58 13 GLU A O 1
ATOM 757 N N . ASP A 1 110 ? 25.005 -9.500 55.130 1.00 9.56 14 ASP A N 1
ATOM 758 C CA . ASP A 1 110 ? 26.293 -9.043 54.664 1.00 10.00 14 ASP A CA 1
ATOM 759 C C . ASP A 1 110 ? 26.109 -7.854 53.727 1.00 10.80 14 ASP A C 1
ATOM 760 O O . ASP A 1 110 ? 25.571 -8.011 52.637 1.00 12.19 14 ASP A O 1
ATOM 765 N N . LEU A 1 111 ? 26.496 -6.687 54.199 1.00 10.78 15 LEU A N 1
ATOM 766 C CA . LEU A 1 111 ? 26.396 -5.446 53.396 1.00 11.40 15 LEU A CA 1
ATOM 767 C C . LEU A 1 111 ? 27.578 -5.413 52.447 1.00 12.35 15 LEU A C 1
ATOM 768 O O . LEU A 1 111 ? 27.421 -5.124 51.253 1.00 13.26 15 LEU A O 1
ATOM 773 N N . THR A 1 112 ? 28.754 -5.752 52.965 1.00 13.69 16 THR A N 1
ATOM 774 C CA . THR A 1 112 ? 29.960 -5.956 52.156 1.00 14.98 16 THR A CA 1
ATOM 775 C C . THR A 1 112 ? 30.530 -7.328 52.503 1.00 15.50 16 THR A C 1
ATOM 776 O O . THR A 1 112 ? 30.761 -7.638 53.667 1.00 14.40 16 THR A O 1
ATOM 780 N N . GLU A 1 113 ? 30.802 -8.127 51.478 1.00 17.66 17 GLU A N 1
ATOM 781 C CA . GLU A 1 113 ? 31.405 -9.422 51.609 1.00 20.33 17 GLU A CA 1
ATOM 782 C C . GLU A 1 113 ? 32.903 -9.222 51.798 1.00 18.23 17 GLU A C 1
ATOM 783 O O . GLU A 1 113 ? 33.543 -8.568 50.972 1.00 19.86 17 GLU A O 1
ATOM 789 N N . GLY A 1 114 ? 33.471 -9.757 52.863 1.00 23.84 18 GLY A N 1
ATOM 790 C CA . GLY A 1 114 ? 34.916 -9.633 53.086 1.00 23.62 18 GLY A CA 1
ATOM 791 C C . GLY A 1 114 ? 35.708 -10.513 52.137 1.00 24.19 18 GLY A C 1
ATOM 792 O O . GLY A 1 114 ? 35.210 -11.533 51.675 1.00 24.06 18 GLY A O 1
ATOM 793 N N . SER A 1 115 ? 36.936 -10.096 51.862 1.00 24.68 19 SER A N 1
ATOM 794 C CA A SER A 1 115 ? 37.820 -10.797 50.942 0.50 26.14 19 SER A CA 1
ATOM 795 C CA B SER A 1 115 ? 37.810 -10.818 50.944 0.50 25.96 19 SER A CA 1
ATOM 796 C C . SER A 1 115 ? 38.973 -11.507 51.662 1.00 26.07 19 SER A C 1
ATOM 797 O O . SER A 1 115 ? 39.693 -12.300 51.064 1.00 28.27 19 SER A O 1
ATOM 802 N N . GLY A 1 116 ? 39.147 -11.222 52.948 1.00 23.84 20 GLY A N 1
ATOM 803 C CA . GLY A 1 116 ? 40.294 -11.705 53.711 1.00 23.43 20 GLY A CA 1
ATOM 804 C C . GLY A 1 116 ? 40.068 -12.935 54.559 1.00 22.70 20 GLY A C 1
ATOM 805 O O . GLY A 1 116 ? 39.206 -13.765 54.269 1.00 21.98 20 GLY A O 1
ATOM 806 N N . ALA A 1 117 ? 40.861 -13.045 55.615 1.00 22.40 21 ALA A N 1
ATOM 807 C CA . ALA A 1 117 ? 40.759 -14.144 56.551 1.00 22.23 21 ALA A CA 1
ATOM 808 C C . ALA A 1 117 ? 39.388 -14.233 57.209 1.00 20.88 21 ALA A C 1
ATOM 809 O O . ALA A 1 117 ? 38.769 -13.198 57.504 1.00 20.01 21 ALA A O 1
ATOM 811 N N . GLU A 1 118 ? 38.942 -15.465 57.438 1.00 21.46 22 GLU A N 1
ATOM 812 C CA . GLU A 1 118 ? 37.675 -15.770 58.102 1.00 21.15 22 GLU A CA 1
ATOM 813 C C . GLU A 1 118 ? 37.774 -15.806 59.635 1.00 20.16 22 GLU A C 1
ATOM 814 O O . GLU A 1 118 ? 38.665 -16.432 60.211 1.00 20.60 22 GLU A O 1
ATOM 820 N N . ALA A 1 119 ? 36.792 -15.182 60.283 1.00 18.04 23 ALA A N 1
ATOM 821 C CA . ALA A 1 119 ? 36.725 -15.149 61.731 1.00 17.32 23 ALA A CA 1
ATOM 822 C C . ALA A 1 119 ? 36.175 -16.461 62.261 1.00 17.54 23 ALA A C 1
ATOM 823 O O . ALA A 1 119 ? 35.092 -16.902 61.856 1.00 16.79 23 ALA A O 1
ATOM 825 N N . ARG A 1 120 ? 36.922 -17.056 63.182 1.00 18.51 24 ARG A N 1
ATOM 826 C CA . ARG A 1 120 ? 36.548 -18.319 63.805 1.00 19.13 24 ARG A CA 1
ATOM 827 C C . ARG A 1 120 ? 36.652 -18.203 65.313 1.00 18.65 24 ARG A C 1
ATOM 828 O O . ARG A 1 120 ? 37.458 -17.440 65.839 1.00 18.77 24 ARG A O 1
ATOM 830 N N . ALA A 1 121 ? 35.870 -19.021 66.007 1.00 18.67 25 ALA A N 1
ATOM 831 C CA . ALA A 1 121 ? 35.907 -19.081 67.453 1.00 18.06 25 ALA A CA 1
ATOM 832 C C . ALA A 1 121 ? 37.345 -19.330 67.936 1.00 18.57 25 ALA A C 1
ATOM 833 O O . ALA A 1 121 ? 38.071 -20.135 67.353 1.00 20.32 25 ALA A O 1
ATOM 835 N N . GLY A 1 122 ? 37.743 -18.618 68.987 1.00 18.25 26 GLY A N 1
ATOM 836 C CA . GLY A 1 122 ? 39.085 -18.723 69.569 1.00 18.98 26 GLY A CA 1
ATOM 837 C C . GLY A 1 122 ? 40.000 -17.562 69.240 1.00 19.11 26 GLY A C 1
ATOM 838 O O . GLY A 1 122 ? 40.939 -17.252 69.997 1.00 20.53 26 GLY A O 1
ATOM 839 N N . GLN A 1 123 ? 39.765 -16.942 68.093 1.00 18.39 27 GLN A N 1
ATOM 840 C CA . GLN A 1 123 ? 40.572 -15.790 67.682 1.00 18.58 27 GLN A CA 1
ATOM 841 C C . GLN A 1 123 ? 40.224 -14.553 68.484 1.00 17.80 27 GLN A C 1
ATOM 842 O O . GLN A 1 123 ? 39.060 -14.352 68.877 1.00 16.55 27 GLN A O 1
ATOM 848 N N . THR A 1 124 ? 41.224 -13.714 68.697 1.00 18.45 28 THR A N 1
ATOM 849 C CA . THR A 1 124 ? 41.034 -12.350 69.133 1.00 17.77 28 THR A CA 1
ATOM 850 C C . THR A 1 124 ? 40.906 -11.500 67.875 1.00 17.26 28 THR A C 1
ATOM 851 O O . THR A 1 124 ? 41.876 -11.241 67.167 1.00 18.09 28 THR A O 1
ATOM 855 N N . VAL A 1 125 ? 39.680 -11.092 67.584 1.00 15.46 29 VAL A N 1
ATOM 856 C CA . VAL A 1 125 ? 39.370 -10.382 66.347 1.00 14.89 29 VAL A CA 1
ATOM 857 C C . VAL A 1 125 ? 39.273 -8.901 66.638 1.00 14.54 29 VAL A C 1
ATOM 858 O O . VAL A 1 125 ? 39.061 -8.521 67.783 1.00 15.31 29 VAL A O 1
ATOM 862 N N . SER A 1 126 ? 39.410 -8.086 65.602 1.00 14.07 30 SER A N 1
ATOM 863 C CA A SER A 1 126 ? 39.410 -6.624 65.704 0.60 14.08 30 SER A CA 1
ATOM 864 C CA B SER A 1 126 ? 39.387 -6.644 65.730 0.40 13.98 30 SER A CA 1
ATOM 865 C C . SER A 1 126 ? 38.351 -6.075 64.752 1.00 13.15 30 SER A C 1
ATOM 866 O O . SER A 1 126 ? 38.312 -6.443 63.578 1.00 12.86 30 SER A O 1
ATOM 871 N N . VAL A 1 127 ? 37.483 -5.203 65.260 1.00 12.44 31 VAL A N 1
ATOM 872 C CA . VAL A 1 127 ? 36.396 -4.665 64.481 1.00 12.22 31 VAL A CA 1
ATOM 873 C C . VAL A 1 127 ? 36.194 -3.186 64.749 1.00 12.54 31 VAL A C 1
ATOM 874 O O . VAL A 1 127 ? 36.613 -2.653 65.776 1.00 12.85 31 VAL A O 1
ATOM 878 N N . HIS A 1 128 ? 35.486 -2.542 63.827 1.00 12.65 32 HIS A N 1
ATOM 879 C CA . HIS A 1 128 ? 34.741 -1.336 64.149 1.00 12.39 32 HIS A CA 1
ATOM 880 C C . HIS A 1 128 ? 33.272 -1.672 64.162 1.00 11.06 32 HIS A C 1
ATOM 881 O O . HIS A 1 128 ? 32.810 -2.586 63.457 1.00 10.98 32 HIS A O 1
ATOM 888 N N . TYR A 1 129 ? 32.520 -0.951 64.969 1.00 10.28 33 TYR A N 1
ATOM 889 C CA . TYR A 1 129 ? 31.081 -1.161 65.032 1.00 9.65 33 TYR A CA 1
ATOM 890 C C . TYR A 1 129 ? 30.338 0.132 65.298 1.00 9.33 33 TYR A C 1
ATOM 891 O O . TYR A 1 129 ? 30.885 1.103 65.874 1.00 10.20 33 TYR A O 1
ATOM 900 N N . THR A 1 130 ? 29.071 0.116 64.882 1.00 8.94 34 THR A N 1
ATOM 901 C CA . THR A 1 130 ? 28.078 1.088 65.289 1.00 8.61 34 THR A CA 1
ATOM 902 C C . THR A 1 130 ? 26.852 0.328 65.717 1.00 7.93 34 THR A C 1
ATOM 903 O O . THR A 1 130 ? 26.538 -0.710 65.119 1.00 7.74 34 THR A O 1
ATOM 907 N N . GLY A 1 131 ? 26.187 0.806 66.761 1.00 7.81 35 GLY A N 1
ATOM 908 C CA . GLY A 1 131 ? 24.967 0.184 67.248 1.00 7.61 35 GLY A CA 1
ATOM 909 C C . GLY A 1 131 ? 23.838 1.191 67.311 1.00 7.41 35 GLY A C 1
ATOM 910 O O . GLY A 1 131 ? 24.045 2.339 67.727 1.00 7.64 35 GLY A O 1
ATOM 911 N N . TRP A 1 132 ? 22.654 0.758 66.880 1.00 7.36 36 TRP A N 1
ATOM 912 C CA . TRP A 1 132 ? 21.412 1.530 66.922 1.00 7.63 36 TRP A CA 1
ATOM 913 C C . TRP A 1 132 ? 20.304 0.737 67.512 1.00 7.80 36 TRP A C 1
ATOM 914 O O . TRP A 1 132 ? 20.278 -0.496 67.415 1.00 7.52 36 TRP A O 1
ATOM 925 N N . LEU A 1 133 ? 19.345 1.433 68.120 1.00 8.61 37 LEU A N 1
ATOM 926 C CA . LEU A 1 133 ? 18.070 0.811 68.490 1.00 9.20 37 LEU A CA 1
ATOM 927 C C . LEU A 1 133 ? 17.191 0.741 67.211 1.00 9.88 37 LEU A C 1
ATOM 928 O O . LEU A 1 133 ? 17.558 1.279 66.173 1.00 9.13 37 LEU A O 1
ATOM 933 N N . THR A 1 134 ? 16.060 0.053 67.280 1.00 11.23 38 THR A N 1
ATOM 934 C CA . THR A 1 134 ? 15.244 -0.187 66.099 1.00 12.46 38 THR A CA 1
ATOM 935 C C . THR A 1 134 ? 14.523 1.059 65.591 1.00 13.37 38 THR A C 1
ATOM 936 O O . THR A 1 134 ? 14.025 1.048 64.467 1.00 15.22 38 THR A O 1
ATOM 940 N N . ASP A 1 135 ? 14.483 2.119 66.400 1.00 13.07 39 ASP A N 1
ATOM 941 C CA . ASP A 1 135 ? 13.976 3.422 65.976 1.00 13.93 39 ASP A CA 1
ATOM 942 C C . ASP A 1 135 ? 15.044 4.281 65.301 1.00 13.11 39 ASP A C 1
ATOM 943 O O . ASP A 1 135 ? 14.791 5.444 64.954 1.00 14.88 39 ASP A O 1
ATOM 948 N N . GLY A 1 136 ? 16.228 3.722 65.109 1.00 11.21 40 GLY A N 1
ATOM 949 C CA . GLY A 1 136 ? 17.300 4.397 64.409 1.00 10.73 40 GLY A CA 1
ATOM 950 C C . GLY A 1 136 ? 18.214 5.273 65.252 1.00 10.74 40 GLY A C 1
ATOM 951 O O . GLY A 1 136 ? 19.114 5.893 64.716 1.00 10.48 40 GLY A O 1
ATOM 952 N N . GLN A 1 137 ? 18.010 5.307 66.565 1.00 10.79 41 GLN A N 1
ATOM 953 C CA A GLN A 1 137 ? 18.875 6.070 67.439 0.50 11.22 41 GLN A CA 1
ATOM 954 C CA B GLN A 1 137 ? 18.865 6.078 67.445 0.50 11.31 41 GLN A CA 1
ATOM 955 C C . GLN A 1 137 ? 20.171 5.325 67.711 1.00 10.72 41 GLN A C 1
ATOM 956 O O . GLN A 1 137 ? 20.164 4.173 68.182 1.00 10.17 41 GLN A O 1
ATOM 967 N N . LYS A 1 138 ? 21.289 5.972 67.416 1.00 10.85 42 LYS A N 1
ATOM 968 C CA . LYS A 1 138 ? 22.610 5.428 67.670 1.00 11.03 42 LYS A CA 1
ATOM 969 C C . LYS A 1 138 ? 22.843 5.414 69.175 1.00 11.31 42 LYS A C 1
ATOM 970 O O . LYS A 1 138 ? 22.564 6.409 69.856 1.00 12.64 42 LYS A O 1
ATOM 976 N N . PHE A 1 139 ? 23.325 4.285 69.685 1.00 10.96 43 PHE A N 1
ATOM 977 C CA . PHE A 1 139 ? 23.733 4.184 71.091 1.00 11.20 43 PHE A CA 1
ATOM 978 C C . PHE A 1 139 ? 25.228 4.110 71.323 1.00 11.97 43 PHE A C 1
ATOM 979 O O . PHE A 1 139 ? 25.679 4.435 72.429 1.00 13.23 43 PHE A O 1
ATOM 987 N N . ASP A 1 140 ? 26.008 3.741 70.311 1.00 11.71 44 ASP A N 1
ATOM 988 C CA . ASP A 1 140 ? 27.467 3.673 70.453 1.00 12.56 44 ASP A CA 1
ATOM 989 C C . ASP A 1 140 ? 28.118 3.494 69.096 1.00 12.64 44 ASP A C 1
ATOM 990 O O . ASP A 1 140 ? 27.502 3.013 68.132 1.00 12.11 44 ASP A O 1
ATOM 995 N N . SER A 1 141 ? 29.385 3.883 69.016 1.00 14.00 45 SER A N 1
ATOM 996 C CA . SER A 1 141 ? 30.212 3.608 67.848 1.00 15.07 45 SER A CA 1
ATOM 997 C C . SER A 1 141 ? 31.684 3.609 68.243 1.00 15.09 45 SER A C 1
ATOM 998 O O . SER A 1 141 ? 32.143 4.556 68.866 1.00 16.77 45 SER A O 1
ATOM 1001 N N . SER A 1 142 ? 32.422 2.591 67.840 1.00 14.26 46 SER A N 1
ATOM 1002 C CA . SER A 1 142 ? 33.856 2.572 68.050 1.00 14.97 46 SER A CA 1
ATOM 1003 C C . SER A 1 142 ? 34.563 3.576 67.149 1.00 16.47 46 SER A C 1
ATOM 1004 O O . SER A 1 142 ? 35.639 4.044 67.501 1.00 16.71 46 SER A O 1
ATOM 1007 N N . LYS A 1 143 ? 33.950 3.913 66.009 1.00 17.59 47 LYS A N 1
ATOM 1008 C CA . LYS A 1 143 ? 34.554 4.850 65.065 1.00 20.15 47 LYS A CA 1
ATOM 1009 C C . LYS A 1 143 ? 34.532 6.261 65.660 1.00 22.84 47 LYS A C 1
ATOM 1010 O O . LYS A 1 143 ? 35.476 7.025 65.479 1.00 24.86 47 LYS A O 1
ATOM 1012 N N . ASP A 1 144 ? 33.471 6.589 66.393 1.00 24.99 48 ASP A N 1
ATOM 1013 C CA . ASP A 1 144 ? 33.344 7.924 67.007 1.00 28.67 48 ASP A CA 1
ATOM 1014 C C . ASP A 1 144 ? 34.429 8.199 68.066 1.00 29.65 48 ASP A C 1
ATOM 1015 O O . ASP A 1 144 ? 34.700 9.359 68.394 1.00 32.24 48 ASP A O 1
ATOM 1020 N N . ARG A 1 145 ? 35.054 7.151 68.601 1.00 28.86 49 ARG A N 1
ATOM 1021 C CA . ARG A 1 145 ? 36.200 7.314 69.495 1.00 29.75 49 ARG A CA 1
ATOM 1022 C C . ARG A 1 145 ? 37.511 6.775 68.897 1.00 29.97 49 ARG A C 1
ATOM 1023 O O . ARG A 1 145 ? 38.505 6.589 69.601 1.00 31.63 49 ARG A O 1
ATOM 1031 N N . ASN A 1 146 ? 37.527 6.572 67.584 1.00 30.05 50 ASN A N 1
ATOM 1032 C CA . ASN A 1 146 ? 38.755 6.218 66.871 1.00 31.69 50 ASN A CA 1
ATOM 1033 C C . ASN A 1 146 ? 39.467 5.034 67.522 1.00 31.30 50 ASN A C 1
ATOM 1034 O O . ASN A 1 146 ? 40.687 5.017 67.649 1.00 32.92 50 ASN A O 1
ATOM 1039 N N . ASP A 1 147 ? 38.688 4.025 67.901 1.00 29.40 51 ASP A N 1
ATOM 1040 C CA . ASP A 1 147 ? 39.130 3.016 68.868 1.00 29.17 51 ASP A CA 1
ATOM 1041 C C . ASP A 1 147 ? 38.624 1.626 68.450 1.00 25.87 51 ASP A C 1
ATOM 1042 O O . ASP A 1 147 ? 37.544 1.198 68.889 1.00 24.53 51 ASP A O 1
ATOM 1047 N N . PRO A 1 148 ? 39.391 0.922 67.590 1.00 24.60 52 PRO A N 1
ATOM 1048 C CA . PRO A 1 148 ? 38.982 -0.438 67.224 1.00 23.25 52 PRO A CA 1
ATOM 1049 C C . PRO A 1 148 ? 38.744 -1.312 68.446 1.00 21.64 52 PRO A C 1
ATOM 1050 O O . PRO A 1 148 ? 39.401 -1.155 69.486 1.00 23.30 52 PRO A O 1
ATOM 1054 N N . PHE A 1 149 ? 37.784 -2.208 68.325 1.00 17.83 53 PHE A N 1
ATOM 1055 C CA . PHE A 1 149 ? 37.360 -3.037 69.425 1.00 16.49 53 PHE A CA 1
ATOM 1056 C C . PHE A 1 149 ? 37.830 -4.468 69.150 1.00 15.64 53 PHE A C 1
ATOM 1057 O O . PHE A 1 149 ? 37.559 -5.033 68.073 1.00 14.95 53 PHE A O 1
ATOM 1065 N N . ALA A 1 150 ? 38.526 -5.040 70.139 1.00 15.69 54 ALA A N 1
ATOM 1066 C CA . ALA A 1 150 ? 39.059 -6.394 70.049 1.00 15.80 54 ALA A CA 1
ATOM 1067 C C . ALA A 1 150 ? 38.365 -7.271 71.094 1.00 15.44 54 ALA A C 1
ATOM 1068 O O . ALA A 1 150 ? 38.119 -6.842 72.237 1.00 16.11 54 ALA A O 1
ATOM 1070 N N . PHE A 1 151 ? 38.047 -8.499 70.710 1.00 14.23 55 PHE A N 1
ATOM 1071 C CA . PHE A 1 151 ? 37.468 -9.466 71.648 1.00 13.45 55 PHE A CA 1
ATOM 1072 C C . PHE A 1 151 ? 37.779 -10.894 71.257 1.00 13.61 55 PHE A C 1
ATOM 1073 O O . PHE A 1 151 ? 38.102 -11.158 70.112 1.00 13.39 55 PHE A O 1
ATOM 1081 N N . VAL A 1 152 ? 37.714 -11.802 72.237 1.00 13.89 56 VAL A N 1
ATOM 1082 C CA . VAL A 1 152 ? 37.839 -13.241 72.002 1.00 14.28 56 VAL A CA 1
ATOM 1083 C C . VAL A 1 152 ? 36.526 -13.773 71.420 1.00 13.62 56 VAL A C 1
ATOM 1084 O O . VAL A 1 152 ? 35.505 -13.846 72.109 1.00 14.08 56 VAL A O 1
ATOM 1088 N N . LEU A 1 153 ? 36.541 -14.130 70.152 1.00 13.47 57 LEU A N 1
ATOM 1089 C CA . LEU A 1 153 ? 35.322 -14.597 69.475 1.00 12.89 57 LEU A CA 1
ATOM 1090 C C . LEU A 1 153 ? 34.957 -15.978 70.004 1.00 13.11 57 LEU A C 1
ATOM 1091 O O . LEU A 1 153 ? 35.803 -16.864 70.086 1.00 14.35 57 LEU A O 1
ATOM 1096 N N . GLY A 1 154 ? 33.679 -16.162 70.341 1.00 12.67 58 GLY A N 1
ATOM 1097 C CA . GLY A 1 154 ? 33.181 -17.438 70.840 1.00 12.79 58 GLY A CA 1
ATOM 1098 C C . GLY A 1 154 ? 33.477 -17.697 72.308 1.00 13.61 58 GLY A C 1
ATOM 1099 O O . GLY A 1 154 ? 33.309 -18.826 72.791 1.00 14.97 58 GLY A O 1
ATOM 1100 N N . GLY A 1 155 ? 33.867 -16.647 73.034 1.00 13.48 59 GLY A N 1
ATOM 1101 C CA . GLY A 1 155 ? 34.302 -16.781 74.425 1.00 14.48 59 GLY A CA 1
ATOM 1102 C C . GLY A 1 155 ? 33.250 -16.469 75.465 1.00 13.91 59 GLY A C 1
ATOM 1103 O O . GLY A 1 155 ? 33.517 -16.586 76.634 1.00 14.64 59 GLY A O 1
ATOM 1104 N N . GLY A 1 156 ? 32.054 -16.060 75.060 1.00 12.82 60 GLY A N 1
ATOM 1105 C CA . GLY A 1 156 ? 31.036 -15.616 76.007 1.00 12.78 60 GLY A CA 1
ATOM 1106 C C . GLY A 1 156 ? 31.307 -14.293 76.696 1.00 13.54 60 GLY A C 1
ATOM 1107 O O . GLY A 1 156 ? 30.652 -13.968 77.682 1.00 14.92 60 GLY A O 1
ATOM 1108 N N . MET A 1 157 ? 32.274 -13.535 76.186 1.00 13.90 61 MET A N 1
ATOM 1109 C CA . MET A 1 157 ? 32.662 -12.251 76.776 1.00 14.99 61 MET A CA 1
ATOM 1110 C C . MET A 1 157 ? 31.780 -11.113 76.276 1.00 13.30 61 MET A C 1
ATOM 1111 O O . MET A 1 157 ? 31.674 -10.067 76.930 1.00 14.44 61 MET A O 1
ATOM 1116 N N . VAL A 1 158 ? 31.186 -11.290 75.106 1.00 11.19 62 VAL A N 1
ATOM 1117 C CA . VAL A 1 158 ? 30.302 -10.291 74.498 1.00 9.56 62 VAL A CA 1
ATOM 1118 C C . VAL A 1 158 ? 28.907 -10.903 74.445 1.00 8.56 62 VAL A C 1
ATOM 1119 O O . VAL A 1 158 ? 28.748 -12.088 74.703 1.00 8.53 62 VAL A O 1
ATOM 1123 N N . ILE A 1 159 ? 27.918 -10.101 74.071 1.00 7.56 63 ILE A N 1
ATOM 1124 C CA . ILE A 1 159 ? 26.529 -10.594 73.959 1.00 7.05 63 ILE A CA 1
ATOM 1125 C C . ILE A 1 159 ? 26.436 -11.729 72.933 1.00 6.99 63 ILE A C 1
ATOM 1126 O O . ILE A 1 159 ? 27.232 -11.838 71.976 1.00 6.69 63 ILE A O 1
ATOM 1131 N N . LYS A 1 160 ? 25.491 -12.624 73.154 1.00 6.93 64 LYS A N 1
ATOM 1132 C CA . LYS A 1 160 ? 25.414 -13.841 72.364 1.00 7.34 64 LYS A CA 1
ATOM 1133 C C . LYS A 1 160 ? 25.268 -13.534 70.879 1.00 6.79 64 LYS A C 1
ATOM 1134 O O . LYS A 1 160 ? 25.853 -14.214 70.047 1.00 7.43 64 LYS A O 1
ATOM 1140 N N . GLY A 1 161 ? 24.530 -12.492 70.500 1.00 6.53 65 GLY A N 1
ATOM 1141 C CA . GLY A 1 161 ? 24.342 -12.207 69.086 1.00 6.21 65 GLY A CA 1
ATOM 1142 C C . GLY A 1 161 ? 25.650 -11.866 68.367 1.00 6.34 65 GLY A C 1
ATOM 1143 O O . GLY A 1 161 ? 25.781 -12.118 67.163 1.00 6.65 65 GLY A O 1
ATOM 1144 N N . TRP A 1 162 ? 26.606 -11.286 69.087 1.00 6.55 66 TRP A N 1
ATOM 1145 C CA . TRP A 1 162 ? 27.922 -11.020 68.535 1.00 6.68 66 TRP A CA 1
ATOM 1146 C C . TRP A 1 162 ? 28.752 -12.291 68.378 1.00 7.23 66 TRP A C 1
ATOM 1147 O O . TRP A 1 162 ? 29.390 -12.506 67.342 1.00 7.32 66 TRP A O 1
ATOM 1158 N N . ASP A 1 163 ? 28.788 -13.137 69.408 1.00 7.34 67 ASP A N 1
ATOM 1159 C CA . ASP A 1 163 ? 29.561 -14.363 69.290 1.00 8.05 67 ASP A CA 1
ATOM 1160 C C . ASP A 1 163 ? 29.084 -15.187 68.119 1.00 8.24 67 ASP A C 1
ATOM 1161 O O . ASP A 1 163 ? 29.911 -15.763 67.407 1.00 9.90 67 ASP A O 1
ATOM 1166 N N . GLU A 1 164 ? 27.766 -15.239 67.902 1.00 8.02 68 GLU A N 1
ATOM 1167 C CA . GLU A 1 164 ? 27.194 -16.043 66.817 1.00 8.51 68 GLU A CA 1
ATOM 1168 C C . GLU A 1 164 ? 27.348 -15.350 65.470 1.00 8.52 68 GLU A C 1
ATOM 1169 O O . GLU A 1 164 ? 27.682 -15.978 64.464 1.00 9.55 68 GLU A O 1
ATOM 1175 N N . GLY A 1 165 ? 27.123 -14.047 65.477 1.00 8.12 69 GLY A N 1
ATOM 1176 C CA . GLY A 1 165 ? 27.026 -13.277 64.246 1.00 8.21 69 GLY A CA 1
ATOM 1177 C C . GLY A 1 165 ? 28.331 -12.878 63.621 1.00 8.49 69 GLY A C 1
ATOM 1178 O O . GLY A 1 165 ? 28.408 -12.706 62.393 1.00 8.82 69 GLY A O 1
ATOM 1179 N N . VAL A 1 166 ? 29.384 -12.703 64.413 1.00 8.73 70 VAL A N 1
ATOM 1180 C CA . VAL A 1 166 ? 30.698 -12.309 63.844 1.00 9.25 70 VAL A CA 1
ATOM 1181 C C . VAL A 1 166 ? 31.402 -13.537 63.233 1.00 10.37 70 VAL A C 1
ATOM 1182 O O . VAL A 1 166 ? 32.170 -13.428 62.284 1.00 10.79 70 VAL A O 1
ATOM 1186 N N . GLN A 1 167 ? 31.135 -14.717 63.782 1.00 11.18 71 GLN A N 1
ATOM 1187 C CA . GLN A 1 167 ? 31.660 -15.964 63.213 1.00 12.70 71 GLN A CA 1
ATOM 1188 C C . GLN A 1 167 ? 31.285 -16.057 61.744 1.00 12.67 71 GLN A C 1
ATOM 1189 O O . GLN A 1 167 ? 30.132 -15.858 61.367 1.00 11.82 71 GLN A O 1
ATOM 1195 N N . GLY A 1 168 ? 32.293 -16.313 60.917 1.00 12.94 72 GLY A N 1
ATOM 1196 C CA . GLY A 1 168 ? 32.110 -16.474 59.467 1.00 13.88 72 GLY A CA 1
ATOM 1197 C C . GLY A 1 168 ? 32.296 -15.224 58.632 1.00 13.83 72 GLY A C 1
ATOM 1198 O O . GLY A 1 168 ? 32.367 -15.317 57.399 1.00 15.13 72 GLY A O 1
ATOM 1199 N N . MET A 1 169 ? 32.378 -14.057 59.269 1.00 13.01 73 MET A N 1
ATOM 1200 C CA . MET A 1 169 ? 32.756 -12.847 58.564 1.00 12.94 73 MET A CA 1
ATOM 1201 C C . MET A 1 169 ? 34.182 -13.039 58.037 1.00 14.18 73 MET A C 1
ATOM 1202 O O . MET A 1 169 ? 34.951 -13.789 58.630 1.00 14.70 73 MET A O 1
ATOM 1207 N N . LYS A 1 170 ? 34.494 -12.362 56.944 1.00 15.20 74 LYS A N 1
ATOM 1208 C CA . LYS A 1 170 ? 35.836 -12.326 56.397 1.00 16.68 74 LYS A CA 1
ATOM 1209 C C . LYS A 1 170 ? 36.359 -10.912 56.532 1.00 16.32 74 LYS A C 1
ATOM 1210 O O . LYS A 1 170 ? 35.600 -9.946 56.486 1.00 15.26 74 LYS A O 1
ATOM 1216 N N . VAL A 1 171 ? 37.667 -10.797 56.714 1.00 16.51 75 VAL A N 1
ATOM 1217 C CA . VAL A 1 171 ? 38.291 -9.482 56.881 1.00 16.73 75 VAL A CA 1
ATOM 1218 C C . VAL A 1 171 ? 37.957 -8.600 55.672 1.00 16.82 75 VAL A C 1
ATOM 1219 O O . VAL A 1 171 ? 37.986 -9.045 54.515 1.00 17.69 75 VAL A O 1
ATOM 1223 N N . GLY A 1 172 ? 37.569 -7.364 55.961 1.00 16.46 76 GLY A N 1
ATOM 1224 C CA . GLY A 1 172 ? 37.001 -6.441 54.977 1.00 16.45 76 GLY A CA 1
ATOM 1225 C C . GLY A 1 172 ? 35.478 -6.409 54.947 1.00 15.62 76 GLY A C 1
ATOM 1226 O O . GLY A 1 172 ? 34.864 -5.501 54.368 1.00 16.20 76 GLY A O 1
ATOM 1227 N N . GLY A 1 173 ? 34.849 -7.389 55.575 1.00 14.24 77 GLY A N 1
ATOM 1228 C CA . GLY A 1 173 ? 33.384 -7.508 55.535 1.00 13.42 77 GLY A CA 1
ATOM 1229 C C . GLY A 1 173 ? 32.715 -6.498 56.436 1.00 12.27 77 GLY A C 1
ATOM 1230 O O . GLY A 1 173 ? 33.267 -6.090 57.442 1.00 12.10 77 GLY A O 1
ATOM 1231 N N . VAL A 1 174 ? 31.482 -6.132 56.075 1.00 11.63 78 VAL A N 1
ATOM 1232 C CA . VAL A 1 174 ? 30.594 -5.322 56.909 1.00 10.70 78 VAL A CA 1
ATOM 1233 C C . VAL A 1 174 ? 29.282 -6.110 56.999 1.00 10.01 78 VAL A C 1
ATOM 1234 O O . VAL A 1 174 ? 28.673 -6.403 55.993 1.00 10.16 78 VAL A O 1
ATOM 1238 N N . ARG A 1 175 ? 28.935 -6.528 58.196 1.00 8.97 79 ARG A N 1
ATOM 1239 C CA . ARG A 1 175 ? 27.757 -7.367 58.448 1.00 8.55 79 ARG A CA 1
ATOM 1240 C C . ARG A 1 175 ? 26.837 -6.648 59.421 1.00 7.70 79 ARG A C 1
ATOM 1241 O O . ARG A 1 175 ? 27.280 -6.161 60.479 1.00 7.60 79 ARG A O 1
ATOM 1249 N N . ARG A 1 176 ? 25.548 -6.621 59.072 1.00 7.63 80 ARG A N 1
ATOM 1250 C CA . ARG A 1 176 ? 24.543 -6.016 59.928 1.00 7.28 80 ARG A CA 1
ATOM 1251 C C . ARG A 1 176 ? 23.860 -7.096 60.744 1.00 6.85 80 ARG A C 1
ATOM 1252 O O . ARG A 1 176 ? 23.285 -7.998 60.165 1.00 7.51 80 ARG A O 1
ATOM 1260 N N . LEU A 1 177 ? 23.975 -7.009 62.069 1.00 6.37 81 LEU A N 1
ATOM 1261 C CA . LEU A 1 177 ? 23.338 -7.950 62.978 1.00 6.52 81 LEU A CA 1
ATOM 1262 C C . LEU A 1 177 ? 22.074 -7.325 63.552 1.00 6.59 81 LEU A C 1
ATOM 1263 O O . LEU A 1 177 ? 22.112 -6.169 64.036 1.00 7.13 81 LEU A O 1
ATOM 1268 N N . THR A 1 178 ? 20.969 -8.058 63.539 1.00 6.56 82 THR A N 1
ATOM 1269 C CA . THR A 1 178 ? 19.746 -7.652 64.204 1.00 6.56 82 THR A CA 1
ATOM 1270 C C . THR A 1 178 ? 19.500 -8.668 65.304 1.00 6.31 82 THR A C 1
ATOM 1271 O O . THR A 1 178 ? 19.265 -9.853 65.044 1.00 6.45 82 THR A O 1
ATOM 1275 N N . ILE A 1 179 ? 19.688 -8.202 66.535 1.00 5.94 83 ILE A N 1
ATOM 1276 C CA . ILE A 1 179 ? 19.863 -9.075 67.719 1.00 5.95 83 ILE A CA 1
ATOM 1277 C C . ILE A 1 179 ? 18.628 -8.928 68.614 1.00 6.12 83 ILE A C 1
ATOM 1278 O O . ILE A 1 179 ? 18.370 -7.869 69.130 1.00 6.27 83 ILE A O 1
ATOM 1283 N N . PRO A 1 180 ? 17.835 -9.989 68.759 1.00 6.02 84 PRO A N 1
ATOM 1284 C CA . PRO A 1 180 ? 16.699 -9.932 69.669 1.00 6.43 84 PRO A CA 1
ATOM 1285 C C . PRO A 1 180 ? 17.194 -9.908 71.109 1.00 6.39 84 PRO A C 1
ATOM 1286 O O . PRO A 1 180 ? 18.313 -10.295 71.397 1.00 6.21 84 PRO A O 1
ATOM 1290 N N . PRO A 1 181 ? 16.378 -9.415 72.030 1.00 6.68 85 PRO A N 1
ATOM 1291 C CA . PRO A 1 181 ? 16.938 -9.078 73.329 1.00 6.84 85 PRO A CA 1
ATOM 1292 C C . PRO A 1 181 ? 17.462 -10.243 74.115 1.00 6.88 85 PRO A C 1
ATOM 1293 O O . PRO A 1 181 ? 18.373 -10.054 74.924 1.00 7.04 85 PRO A O 1
ATOM 1297 N N . GLN A 1 182 ? 16.925 -11.454 73.930 1.00 6.64 86 GLN A N 1
ATOM 1298 C CA . GLN A 1 182 ? 17.485 -12.608 74.638 1.00 6.85 86 GLN A CA 1
ATOM 1299 C C . GLN A 1 182 ? 18.899 -13.016 74.188 1.00 6.40 86 GLN A C 1
ATOM 1300 O O . GLN A 1 182 ? 19.550 -13.795 74.854 1.00 6.59 86 GLN A O 1
ATOM 1306 N N . LEU A 1 183 ? 19.352 -12.436 73.066 1.00 5.84 87 LEU A N 1
ATOM 1307 C CA . LEU A 1 183 ? 20.727 -12.597 72.584 1.00 5.67 87 LEU A CA 1
ATOM 1308 C C . LEU A 1 183 ? 21.541 -11.328 72.807 1.00 5.66 87 LEU A C 1
ATOM 1309 O O . LEU A 1 183 ? 22.683 -11.201 72.357 1.00 5.81 87 LEU A O 1
ATOM 1314 N N . GLY A 1 184 ? 20.919 -10.375 73.500 1.00 5.86 88 GLY A N 1
ATOM 1315 C CA . GLY A 1 184 ? 21.485 -9.073 73.831 1.00 6.01 88 GLY A CA 1
ATOM 1316 C C . GLY A 1 184 ? 21.528 -8.893 75.336 1.00 6.50 88 GLY A C 1
ATOM 1317 O O . GLY A 1 184 ? 22.083 -9.702 76.038 1.00 7.16 88 GLY A O 1
ATOM 1318 N N . TYR A 1 185 ? 20.857 -7.862 75.826 1.00 6.89 89 TYR A N 1
ATOM 1319 C CA . TYR A 1 185 ? 20.864 -7.503 77.245 1.00 7.32 89 TYR A CA 1
ATOM 1320 C C . TYR A 1 185 ? 19.573 -7.864 77.958 1.00 7.79 89 TYR A C 1
ATOM 1321 O O . TYR A 1 185 ? 19.409 -7.558 79.135 1.00 8.29 89 TYR A O 1
ATOM 1330 N N . GLY A 1 186 ? 18.632 -8.495 77.273 1.00 7.84 90 GLY A N 1
ATOM 1331 C CA . GLY A 1 186 ? 17.472 -9.023 77.953 1.00 8.62 90 GLY A CA 1
ATOM 1332 C C . GLY A 1 186 ? 16.612 -8.008 78.700 1.00 9.56 90 GLY A C 1
ATOM 1333 O O . GLY A 1 186 ? 16.493 -6.866 78.278 1.00 9.45 90 GLY A O 1
ATOM 1334 N N . ALA A 1 187 ? 15.985 -8.433 79.800 1.00 10.97 91 ALA A N 1
ATOM 1335 C CA . ALA A 1 187 ? 15.147 -7.541 80.561 1.00 11.56 91 ALA A CA 1
ATOM 1336 C C . ALA A 1 187 ? 15.982 -6.576 81.386 1.00 12.17 91 ALA A C 1
ATOM 1337 O O . ALA A 1 187 ? 15.475 -5.517 81.773 1.00 13.67 91 ALA A O 1
ATOM 1339 N N . ARG A 1 188 ? 17.255 -6.910 81.651 1.00 11.76 92 ARG A N 1
ATOM 1340 C CA . ARG A 1 188 ? 18.141 -6.046 82.434 1.00 12.73 92 ARG A CA 1
ATOM 1341 C C . ARG A 1 188 ? 18.500 -4.748 81.699 1.00 12.13 92 ARG A C 1
ATOM 1342 O O . ARG A 1 188 ? 18.611 -3.691 82.314 1.00 13.27 92 ARG A O 1
ATOM 1344 N N . GLY A 1 189 ? 18.676 -4.837 80.391 1.00 10.16 93 GLY A N 1
ATOM 1345 C CA . GLY A 1 189 ? 19.261 -3.742 79.634 1.00 9.57 93 GLY A CA 1
ATOM 1346 C C . GLY A 1 189 ? 20.705 -3.501 80.028 1.00 9.55 93 GLY A C 1
ATOM 1347 O O . GLY A 1 189 ? 21.362 -4.377 80.583 1.00 10.74 93 GLY A O 1
ATOM 1348 N N . ALA A 1 190 ? 21.223 -2.324 79.708 1.00 9.20 94 ALA A N 1
ATOM 1349 C CA . ALA A 1 190 ? 22.609 -1.938 80.029 1.00 9.52 94 ALA A CA 1
ATOM 1350 C C . ALA A 1 190 ? 22.543 -0.525 80.585 1.00 9.75 94 ALA A C 1
ATOM 1351 O O . ALA A 1 190 ? 21.970 0.377 79.951 1.00 9.19 94 ALA A O 1
ATOM 1353 N N . ALA A 1 191 ? 23.048 -0.361 81.803 1.00 10.43 95 ALA A N 1
ATOM 1354 C CA . ALA A 1 191 ? 22.899 0.882 82.562 1.00 10.99 95 ALA A CA 1
ATOM 1355 C C . ALA A 1 191 ? 23.238 2.082 81.733 1.00 11.09 95 ALA A C 1
ATOM 1356 O O . ALA A 1 191 ? 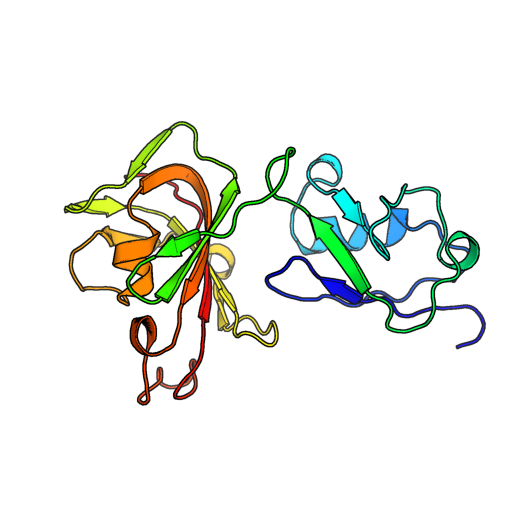24.329 2.177 81.180 1.00 11.88 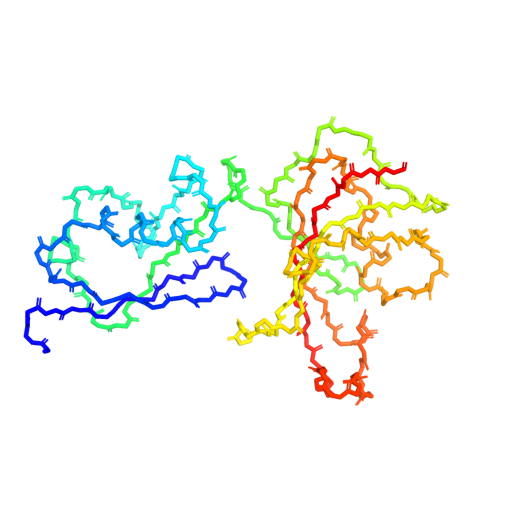95 ALA A O 1
ATOM 1358 N N . GLY A 1 192 ? 22.302 3.027 81.678 1.00 10.73 96 GLY A N 1
ATOM 1359 C CA . GLY A 1 192 ? 22.480 4.258 80.973 1.00 10.91 96 GLY A CA 1
ATOM 1360 C C . GLY A 1 192 ? 22.301 4.236 79.484 1.00 10.32 96 GLY A C 1
ATOM 1361 O O . GLY A 1 192 ? 22.297 5.315 78.871 1.00 10.93 96 GLY A O 1
ATOM 1362 N N . VAL A 1 193 ? 22.199 3.044 78.879 1.00 9.52 97 VAL A N 1
ATOM 1363 C CA . VAL A 1 193 ? 22.409 2.925 77.433 1.00 9.12 97 VAL A CA 1
ATOM 1364 C C . VAL A 1 193 ? 21.336 2.111 76.696 1.00 8.45 97 VAL A C 1
ATOM 1365 O O . VAL A 1 193 ? 20.788 2.563 75.667 1.00 9.01 97 VAL A O 1
ATOM 1369 N N . ILE A 1 194 ? 21.061 0.914 77.186 1.00 8.09 98 ILE A N 1
ATOM 1370 C CA . ILE A 1 194 ? 20.157 -0.005 76.463 1.00 7.61 98 ILE A CA 1
ATOM 1371 C C . ILE A 1 194 ? 18.930 -0.295 77.302 1.00 7.67 98 ILE A C 1
ATOM 1372 O O . ILE A 1 194 ? 19.035 -0.753 78.426 1.00 8.31 98 ILE A O 1
ATOM 1377 N N . PRO A 1 195 ? 17.737 -0.004 76.769 1.00 7.46 99 PRO A N 1
ATOM 1378 C CA . PRO A 1 195 ? 16.537 -0.350 77.546 1.00 7.70 99 PRO A CA 1
ATOM 1379 C C . PRO A 1 195 ? 16.290 -1.827 77.730 1.00 7.63 99 PRO A C 1
ATOM 1380 O O . PRO A 1 195 ? 16.747 -2.627 76.923 1.00 7.58 99 PRO A O 1
ATOM 1384 N N . PRO A 1 196 ? 15.507 -2.185 78.758 1.00 7.99 100 PRO A N 1
ATOM 1385 C CA . PRO A 1 196 ? 14.968 -3.538 78.835 1.00 8.36 100 PRO A CA 1
ATOM 1386 C C . PRO A 1 196 ? 14.297 -3.959 77.517 1.00 8.35 100 PRO A C 1
ATOM 1387 O O . PRO A 1 196 ? 13.606 -3.167 76.876 1.00 8.56 100 PRO A O 1
ATOM 1391 N N . ASN A 1 197 ? 14.497 -5.228 77.164 1.00 8.69 101 ASN A N 1
ATOM 1392 C CA . ASN A 1 197 ? 13.812 -5.884 76.063 1.00 9.15 101 ASN A CA 1
ATOM 1393 C C . ASN A 1 197 ? 14.046 -5.253 74.694 1.00 8.51 101 ASN A C 1
ATOM 1394 O O . ASN A 1 197 ? 13.223 -5.327 73.818 1.00 9.78 101 ASN A O 1
ATOM 1399 N N . ALA A 1 198 ? 15.217 -4.672 74.499 1.00 7.73 102 ALA A N 1
ATOM 1400 C CA . ALA A 1 198 ? 15.556 -3.977 73.235 1.00 7.47 102 ALA A CA 1
ATOM 1401 C C . ALA A 1 198 ? 16.157 -4.911 72.199 1.00 7.24 102 ALA A C 1
ATOM 1402 O O . ALA A 1 198 ? 17.090 -5.652 72.485 1.00 7.50 102 ALA A O 1
ATOM 1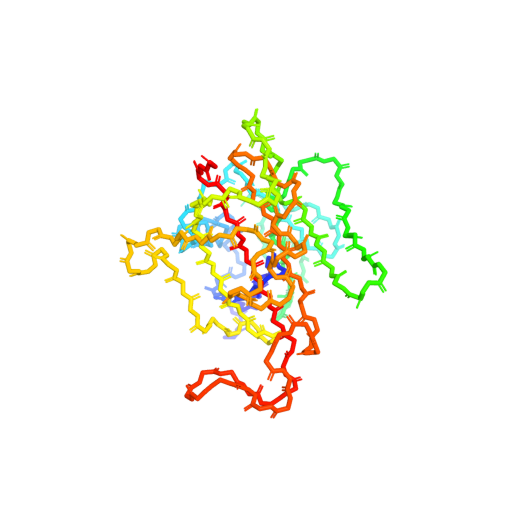404 N N . THR A 1 199 ? 15.661 -4.820 70.975 1.00 7.18 103 THR A N 1
ATOM 1405 C CA . THR A 1 199 ? 16.320 -5.373 69.803 1.00 7.18 103 THR A CA 1
ATOM 1406 C C . THR A 1 199 ? 17.417 -4.416 69.391 1.00 6.98 103 THR A C 1
ATOM 1407 O O . THR A 1 199 ? 17.217 -3.200 69.416 1.00 7.20 103 THR A O 1
ATOM 1411 N N . LEU A 1 200 ? 18.599 -4.946 69.091 1.00 6.68 104 LEU A N 1
ATOM 1412 C CA . LEU A 1 200 ? 19.792 -4.150 68.766 1.00 6.78 104 LEU A CA 1
ATOM 1413 C C . LEU A 1 200 ? 20.175 -4.336 67.307 1.00 6.81 104 LEU A C 1
ATOM 1414 O O . LEU A 1 200 ? 20.161 -5.469 66.803 1.00 6.90 104 LEU A O 1
ATOM 1419 N N . VAL A 1 201 ? 20.563 -3.274 66.637 1.00 6.66 105 VAL A N 1
ATOM 1420 C CA . VAL A 1 201 ? 21.091 -3.383 65.270 1.00 6.77 105 VAL A CA 1
ATOM 1421 C C . VAL A 1 201 ? 22.528 -2.923 65.308 1.00 6.61 105 VAL A C 1
ATOM 1422 O O . VAL A 1 201 ? 22.807 -1.797 65.753 1.00 7.28 105 VAL A O 1
ATOM 1426 N N . PHE A 1 202 ? 23.463 -3.754 64.875 1.00 6.56 106 PHE A N 1
ATOM 1427 C CA . PHE A 1 202 ? 24.869 -3.355 64.763 1.00 6.85 106 PHE A CA 1
ATOM 1428 C C . PHE A 1 202 ? 25.319 -3.515 63.333 1.00 7.43 106 PHE A C 1
ATOM 1429 O O . PHE A 1 202 ? 24.931 -4.472 62.661 1.00 8.08 106 PHE A O 1
ATOM 1437 N N . GLU A 1 203 ? 26.169 -2.593 62.888 1.00 8.00 107 GLU A N 1
ATOM 1438 C CA . GLU A 1 203 ? 27.018 -2.841 61.714 1.00 8.73 107 GLU A CA 1
ATOM 1439 C C . GLU A 1 203 ? 28.437 -3.071 62.197 1.00 9.10 107 GLU A C 1
ATOM 1440 O O . GLU A 1 203 ? 29.010 -2.240 62.895 1.00 9.64 107 GLU A O 1
ATOM 1446 N N . VAL A 1 204 ? 28.939 -4.256 61.894 1.00 8.84 108 VAL A N 1
ATOM 1447 C CA . VAL A 1 204 ? 30.265 -4.691 62.325 1.00 9.48 108 VAL A CA 1
ATOM 1448 C C . VAL A 1 204 ? 31.161 -4.773 61.089 1.00 10.24 108 VAL A C 1
ATOM 1449 O O . VAL A 1 204 ? 30.828 -5.448 60.125 1.00 10.50 108 VAL A O 1
ATOM 1453 N N . GLU A 1 205 ? 32.309 -4.114 61.157 1.00 11.12 109 GLU A N 1
ATOM 1454 C CA A GLU A 1 205 ? 33.322 -4.208 60.099 0.50 11.84 109 GLU A CA 1
ATOM 1455 C CA B GLU A 1 205 ? 33.336 -4.135 60.120 0.50 12.14 109 GLU A CA 1
ATOM 1456 C C . GLU A 1 205 ? 34.535 -4.952 60.632 1.00 12.04 109 GLU A C 1
ATOM 1457 O O . GLU A 1 205 ? 35.164 -4.538 61.578 1.00 12.22 109 GLU A O 1
ATOM 1468 N N . LEU A 1 206 ? 34.823 -6.111 60.039 1.00 12.23 110 LEU A N 1
ATOM 1469 C CA . LEU A 1 206 ? 35.942 -6.930 60.497 1.00 12.62 110 LEU A CA 1
ATOM 1470 C C . LEU A 1 206 ? 37.281 -6.429 59.932 1.00 13.95 110 LEU A C 1
ATOM 1471 O O . LEU A 1 206 ? 37.462 -6.354 58.712 1.00 14.29 110 LEU A O 1
ATOM 1476 N N . LEU A 1 207 ? 38.177 -6.083 60.840 1.00 14.60 111 LEU A N 1
ATOM 1477 C CA . LEU A 1 207 ? 39.468 -5.476 60.477 1.00 16.04 111 LEU A CA 1
ATOM 1478 C C . LEU A 1 207 ? 40.627 -6.465 60.511 1.00 16.92 111 LEU A C 1
ATOM 1479 O O . LEU A 1 207 ? 41.569 -6.295 59.748 1.00 18.06 111 LEU A O 1
ATOM 1484 N N . ASP A 1 208 ? 40.578 -7.460 61.396 1.00 16.75 112 ASP A N 1
ATOM 1485 C CA . ASP A 1 208 ? 41.673 -8.426 61.548 1.00 18.43 112 ASP A CA 1
ATOM 1486 C C . ASP A 1 208 ? 41.186 -9.599 62.403 1.00 18.25 112 ASP A C 1
ATOM 1487 O O . ASP A 1 208 ? 40.203 -9.476 63.125 1.00 16.44 112 ASP A O 1
ATOM 1492 N N . VAL A 1 209 ? 41.858 -10.732 62.290 1.00 19.63 113 VAL A N 1
ATOM 1493 C CA . VAL A 1 209 ? 41.566 -11.917 63.091 1.00 20.62 113 VAL A CA 1
ATOM 1494 C C . VAL A 1 209 ? 42.823 -12.490 63.741 1.00 23.00 113 VAL A C 1
ATOM 1495 O O . VAL A 1 209 ? 43.949 -12.047 63.469 1.00 25.80 113 VAL A O 1
#

Nearest PDB structures (foldseek):
  3uf8-assembly1_A  TM=1.005E+00  e=1.362E-40  Saccharomyces cerevisiae S288C
  3uqa-assembly1_A  TM=9.908E-01  e=6.783E-36  Saccharomyces cerevisiae S288C
  4ggq-assembly1_C  TM=9.017E-01  e=2.445E-35  Saccharomyces cerevisiae S288C
  4g50-assembly2_B  TM=8.583E-01  e=2.842E-34  Saccharomyces cerevisiae S288C
  6o49-assembly2_B  TM=8.228E-01  e=7.884E-35  Saccharomyces cerevisiae S288C

B-factor: mean 15.24, std 7.31, rang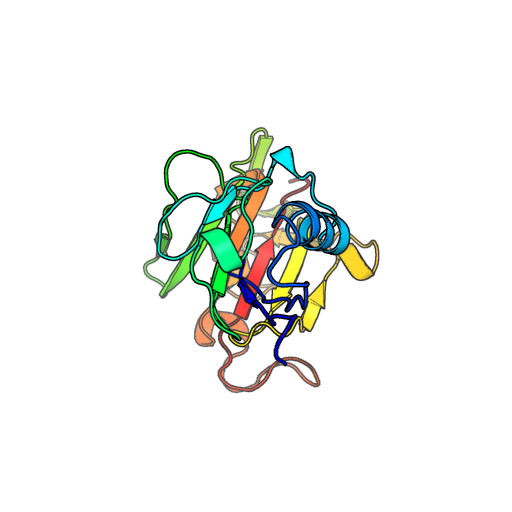e [5.57, 40.05]

Radius of gyration: 18.38 Å; Cα contacts (8 Å, |Δi|>4): 454; chains: 1; bounding box: 37×46×45 Å